Protein AF-0000000069434718 (afdb_homodimer)

Nearest PDB structures (foldseek):
  1y9w-assembly1_B  TM=8.719E-01  e=9.639E-15  Bacillus cereus ATCC 14579
  2g3a-assembly1_A-2  TM=9.300E-01  e=7.795E-13  Agrobacterium fabrum str. C58
  2cnt-assembly4_D  TM=7.921E-01  e=9.800E-07  Salmonella enterica subsp. enterica serovar Typhimurium str. LT2
  5isv-assembly2_B  TM=7.848E-01  e=3.175E-06  Escherichia coli O157:H7
  1q2y-assembly1_A  TM=6.148E-01  e=1.335E-06  Bacillus subtilis

Foldseek 3Di:
DDDDDDPDDDPVNVCVVVVVVCVVCVVPDDCPLKDKDKDFDADPVGHTQWMWIWIDDAQETETDDTDGHPVCPPVCVRVVRVVVSVVVSVVSRHFKYKYKDKPVDDPVVVVVSQWDWDDKDAQPPHHPMIITITMHRGD/DDDDDDPDDDPVNVCVVVVVVCVVCVVPDDCVLKDKDKDFDADPVRHTQWMWIWIDDAQETETDDTDGHPVCPPVCVRVVRVVVSVVVSVVSRHFKYKYKDKPVDQPVVVVVSQWDWDDKDAQPPHHPMIITITMRRGD

pLDDT: mean 96.83, std 3.29, range [71.88, 98.94]

Radius of gyration: 19.44 Å; Cα contacts (8 Å, |Δi|>4): 587; chains: 2; bounding box: 41×60×45 Å

Structure (mmCIF, N/CA/C/O backbone):
data_AF-0000000069434718-model_v1
#
loop_
_entity.id
_entity.type
_entity.pdbx_description
1 polymer 'GNAT family N-acetyltransferase'
#
loop_
_atom_site.group_PDB
_atom_site.id
_atom_site.type_symbol
_atom_site.label_atom_id
_atom_site.label_alt_id
_atom_site.label_comp_id
_atom_site.label_asym_id
_atom_site.label_entity_id
_atom_site.label_seq_id
_atom_site.pdbx_PDB_ins_code
_atom_site.Cartn_x
_atom_site.Cartn_y
_atom_site.Cartn_z
_atom_site.occupancy
_atom_site.B_iso_or_equiv
_atom_site.auth_seq_id
_atom_site.auth_comp_id
_atom_site.auth_asym_id
_atom_site.auth_atom_id
_atom_site.pdbx_PDB_model_num
ATOM 1 N N . MET A 1 1 ? 10 23.438 18.75 1 72 1 MET A N 1
ATOM 2 C CA . MET A 1 1 ? 9.445 22.172 18.281 1 72 1 MET A CA 1
ATOM 3 C C . MET A 1 1 ? 10.555 21.266 17.766 1 72 1 MET A C 1
ATOM 5 O O . MET A 1 1 ? 11.422 21.688 17 1 72 1 MET A O 1
ATOM 9 N N . ASP A 1 2 ? 10.625 20.219 18.5 1 88.88 2 ASP A N 1
ATOM 10 C CA . ASP A 1 2 ? 11.703 19.266 18.25 1 88.88 2 ASP A CA 1
ATOM 11 C C . ASP A 1 2 ? 11.281 18.234 17.219 1 88.88 2 ASP A C 1
ATOM 13 O O . ASP A 1 2 ? 10.227 17.594 17.359 1 88.88 2 ASP A O 1
ATOM 17 N N . ILE A 1 3 ? 11.93 18.25 16.109 1 95.81 3 ILE A N 1
ATOM 18 C CA . ILE A 1 3 ? 11.648 17.25 15.086 1 95.81 3 ILE A CA 1
ATOM 19 C C . ILE A 1 3 ? 12.766 16.203 15.062 1 95.81 3 ILE A C 1
ATOM 21 O O . ILE A 1 3 ? 13.953 16.547 15.047 1 95.81 3 ILE A O 1
ATOM 25 N N . GLN A 1 4 ? 12.344 15.016 15.148 1 96.69 4 GLN A N 1
ATOM 26 C CA . GLN A 1 4 ? 13.305 13.922 15.211 1 96.69 4 GLN A CA 1
ATOM 27 C C . GLN A 1 4 ? 13.117 12.953 14.047 1 96.69 4 GLN A C 1
ATOM 29 O O . GLN A 1 4 ? 11.992 12.664 13.648 1 96.69 4 GLN A O 1
ATOM 34 N N . ILE A 1 5 ? 14.273 12.461 13.539 1 98.06 5 ILE A N 1
ATOM 35 C CA . ILE A 1 5 ? 14.289 11.414 12.516 1 98.06 5 ILE A CA 1
ATOM 36 C C . ILE A 1 5 ? 14.648 10.078 13.156 1 98.06 5 ILE A C 1
ATOM 38 O O . ILE A 1 5 ? 15.523 10.008 14.023 1 98.06 5 ILE A O 1
ATOM 42 N N . THR A 1 6 ? 13.953 9.078 12.766 1 98.19 6 THR A N 1
ATOM 43 C CA . THR A 1 6 ? 14.281 7.75 13.266 1 98.19 6 THR A CA 1
ATOM 44 C C . THR A 1 6 ? 14.188 6.711 12.148 1 98.19 6 THR A C 1
ATOM 46 O O . THR A 1 6 ? 13.375 6.844 11.234 1 98.19 6 THR A O 1
ATOM 49 N N . HIS A 1 7 ? 15 5.621 12.234 1 97.69 7 HIS A N 1
ATOM 50 C CA . HIS A 1 7 ? 14.953 4.508 11.297 1 97.69 7 HIS A CA 1
ATOM 51 C C . HIS A 1 7 ? 14.367 3.26 11.945 1 97.69 7 HIS A C 1
ATOM 53 O O . HIS A 1 7 ? 14.375 2.182 11.344 1 97.69 7 HIS A O 1
ATOM 59 N N . GLN A 1 8 ? 13.906 3.521 13.133 1 96.38 8 GLN A N 1
ATOM 60 C CA . GLN A 1 8 ? 13.188 2.488 13.875 1 96.38 8 GLN A CA 1
ATOM 61 C C . GLN A 1 8 ? 11.805 2.975 14.297 1 96.38 8 GLN A C 1
ATOM 63 O O . GLN A 1 8 ? 11.648 3.566 15.367 1 96.38 8 GLN A O 1
ATOM 68 N N . VAL A 1 9 ? 10.852 2.688 13.492 1 98.12 9 VAL A N 1
ATOM 69 C CA . VAL A 1 9 ? 9.477 3.084 13.789 1 98.12 9 VAL A CA 1
ATOM 70 C C . VAL A 1 9 ? 8.859 2.096 14.773 1 98.12 9 VAL A C 1
ATOM 72 O O . VAL A 1 9 ? 8.57 0.951 14.414 1 98.12 9 VAL A O 1
ATOM 75 N N . THR A 1 10 ? 8.648 2.518 15.977 1 97.69 10 THR A N 1
ATOM 76 C CA . THR A 1 10 ? 8.07 1.641 16.984 1 97.69 10 THR A CA 1
ATOM 77 C C . THR A 1 10 ? 6.555 1.547 16.812 1 97.69 10 THR A C 1
ATOM 79 O O . THR A 1 10 ? 5.934 2.441 16.25 1 97.69 10 THR A O 1
ATOM 82 N N . GLU A 1 11 ? 5.984 0.426 17.344 1 97.38 11 GLU A N 1
ATOM 83 C CA . GLU A 1 11 ? 4.535 0.275 17.328 1 97.38 11 GLU A CA 1
ATOM 84 C C . GLU A 1 11 ? 3.852 1.407 18.094 1 97.38 11 GLU A C 1
ATOM 86 O O . GLU A 1 11 ? 2.777 1.867 17.703 1 97.38 11 GLU A O 1
ATOM 91 N N . PHE A 1 12 ? 4.48 1.848 19.125 1 97.56 12 PHE A N 1
ATOM 92 C CA . PHE A 1 12 ? 3.93 2.924 19.938 1 97.56 12 PHE A CA 1
ATOM 93 C C . PHE A 1 12 ? 3.832 4.215 19.125 1 97.56 12 PHE A C 1
ATOM 95 O O . PHE A 1 12 ? 2.777 4.852 19.094 1 97.56 12 PHE A O 1
ATOM 102 N N . ASP A 1 13 ? 4.922 4.621 18.484 1 97.56 13 ASP A N 1
ATOM 103 C CA . ASP A 1 13 ? 4.93 5.836 17.672 1 97.56 13 ASP A CA 1
ATOM 104 C C . ASP A 1 13 ? 3.941 5.734 16.516 1 97.56 13 ASP A C 1
ATOM 106 O O . ASP A 1 13 ? 3.223 6.695 16.219 1 97.56 13 ASP A O 1
ATOM 110 N N . LYS A 1 14 ? 3.98 4.598 15.914 1 98.5 14 LYS A N 1
ATOM 111 C CA . LYS A 1 14 ? 3.078 4.363 14.789 1 98.5 14 LYS A CA 1
ATOM 112 C C . LYS A 1 14 ? 1.619 4.48 15.219 1 98.5 14 LYS A C 1
ATOM 114 O O . LYS A 1 14 ? 0.822 5.152 14.562 1 98.5 14 LYS A O 1
ATOM 119 N N . GLU A 1 15 ? 1.258 3.861 16.312 1 98.44 15 GLU A N 1
ATOM 120 C CA . GLU A 1 15 ? -0.113 3.914 16.812 1 98.44 15 GLU A CA 1
ATOM 121 C C . GLU A 1 15 ? -0.502 5.336 17.203 1 98.44 15 GLU A C 1
ATOM 123 O O . GLU A 1 15 ? -1.641 5.758 16.984 1 98.44 15 GLU A O 1
ATOM 128 N N . GLU A 1 16 ? 0.412 6.047 17.844 1 98.19 16 GLU A N 1
ATOM 129 C CA . GLU A 1 16 ? 0.133 7.438 18.203 1 98.19 16 GLU A CA 1
ATOM 130 C C . GLU A 1 16 ? -0.194 8.266 16.953 1 98.19 16 GLU A C 1
ATOM 132 O O . GLU A 1 16 ? -1.166 9.023 16.953 1 98.19 16 GLU A O 1
ATOM 137 N N . LEU A 1 17 ? 0.614 8.102 15.922 1 98.62 17 LEU A N 1
ATOM 138 C CA . LEU A 1 17 ? 0.384 8.805 14.664 1 98.62 17 LEU A CA 1
ATOM 139 C C . LEU A 1 17 ? -0.94 8.383 14.039 1 98.62 17 LEU A C 1
ATOM 141 O O . LEU A 1 17 ? -1.756 9.227 13.664 1 98.62 17 LEU A O 1
ATOM 145 N N . LEU A 1 18 ? -1.141 7.074 13.992 1 98.25 18 LEU A N 1
ATOM 146 C CA . LEU A 1 18 ? -2.309 6.527 13.312 1 98.25 18 LEU A CA 1
ATOM 147 C C . LEU A 1 18 ? -3.594 6.914 14.039 1 98.25 18 LEU A C 1
ATOM 149 O O . LEU A 1 18 ? -4.633 7.117 13.406 1 98.25 18 LEU A O 1
ATOM 153 N N . THR A 1 19 ? -3.535 6.996 15.383 1 98 19 THR A N 1
ATOM 154 C CA . THR A 1 19 ? -4.695 7.426 16.156 1 98 19 THR A CA 1
ATOM 155 C C . THR A 1 19 ? -5.16 8.812 15.711 1 98 19 THR A C 1
ATOM 157 O O . THR A 1 19 ? -6.355 9.031 15.5 1 98 19 THR A O 1
ATOM 160 N N . GLY A 1 20 ? -4.246 9.719 15.555 1 97.38 20 GLY A N 1
ATOM 161 C CA . GLY A 1 20 ? -4.582 11.039 15.047 1 97.38 20 GLY A CA 1
ATOM 162 C C . GLY A 1 20 ? -5.137 11.016 13.633 1 97.38 20 GLY A C 1
ATOM 163 O O . GLY A 1 20 ? -6.148 11.664 13.352 1 97.38 20 GLY A O 1
ATOM 164 N N . LEU A 1 21 ? -4.484 10.25 12.82 1 97.25 21 LEU A N 1
ATOM 165 C CA . LEU A 1 21 ? -4.887 10.164 11.414 1 97.25 21 LEU A CA 1
ATOM 166 C C . LEU A 1 21 ? -6.273 9.547 11.289 1 97.25 21 LEU A C 1
ATOM 168 O O . LEU A 1 21 ? -7.105 10.031 10.516 1 97.25 21 LEU A O 1
ATOM 172 N N . ARG A 1 22 ? -6.543 8.477 12.031 1 96.12 22 ARG A N 1
ATOM 173 C CA . ARG A 1 22 ? -7.832 7.801 12.008 1 96.12 22 ARG A CA 1
ATOM 174 C C . ARG A 1 22 ? -8.945 8.719 12.516 1 96.12 22 ARG A C 1
ATOM 176 O O . ARG A 1 22 ? -10.055 8.703 11.992 1 96.12 22 ARG A O 1
ATOM 183 N N . SER A 1 23 ? -8.68 9.523 13.57 1 96.06 23 SER A N 1
ATOM 184 C CA . SER A 1 23 ? -9.648 10.484 14.086 1 96.06 23 SER A CA 1
ATOM 185 C C . SER A 1 23 ? -10.039 11.5 13.023 1 96.06 23 SER A C 1
ATOM 187 O O . SER A 1 23 ? -11.227 11.812 12.867 1 96.06 23 SER A O 1
ATOM 189 N N . TYR A 1 24 ? -9.125 11.945 12.344 1 95.62 24 TYR A N 1
ATOM 190 C CA . TYR A 1 24 ? -9.398 12.883 11.258 1 95.62 24 TYR A CA 1
ATOM 191 C C . TYR A 1 24 ? -10.234 12.227 10.172 1 95.62 24 TYR A C 1
ATOM 193 O O . TYR A 1 24 ? -11.234 12.789 9.711 1 95.62 24 TYR A O 1
ATOM 201 N N . ASN A 1 25 ? -9.82 11.008 9.695 1 96.38 25 ASN A N 1
ATOM 202 C CA . ASN A 1 25 ? -10.461 10.312 8.594 1 96.38 25 ASN A CA 1
ATOM 203 C C . ASN A 1 25 ? -11.891 9.906 8.938 1 96.38 25 ASN A C 1
ATOM 205 O O . ASN A 1 25 ? -12.75 9.82 8.055 1 96.38 25 ASN A O 1
ATOM 209 N N . ALA A 1 26 ? -12.18 9.719 10.195 1 94.81 26 ALA A N 1
ATOM 210 C CA . ALA A 1 26 ? -13.453 9.195 10.664 1 94.81 26 ALA A CA 1
ATOM 211 C C . ALA A 1 26 ? -14.594 10.148 10.328 1 94.81 26 ALA A C 1
ATOM 213 O O . ALA A 1 26 ? -15.758 9.742 10.266 1 94.81 26 ALA A O 1
ATOM 214 N N . GLN A 1 27 ? -14.281 11.352 10.094 1 94.62 27 GLN A N 1
ATOM 215 C CA . GLN A 1 27 ? -15.32 12.328 9.758 1 94.62 27 GLN A CA 1
ATOM 216 C C . GLN A 1 27 ? -15.766 12.188 8.312 1 94.62 27 GLN A C 1
ATOM 218 O O . GLN A 1 27 ? -16.812 12.711 7.922 1 94.62 27 GLN A O 1
ATOM 223 N N . PHE A 1 28 ? -15.016 11.523 7.496 1 94.31 28 PHE A N 1
ATOM 224 C CA . PHE A 1 28 ? -15.289 11.461 6.066 1 94.31 28 PHE A CA 1
ATOM 225 C C . PHE A 1 28 ? -15.695 10.047 5.652 1 94.31 28 PHE A C 1
ATOM 227 O O . PHE A 1 28 ? -16.422 9.867 4.672 1 94.31 28 PHE A O 1
ATOM 234 N N . VAL A 1 29 ? -15.133 9.078 6.363 1 92.62 29 VAL A N 1
ATOM 235 C CA . VAL A 1 29 ? -15.297 7.707 5.898 1 92.62 29 VAL A CA 1
ATOM 236 C C . VAL A 1 29 ? -15.508 6.773 7.09 1 92.62 29 VAL A C 1
ATOM 238 O O . VAL A 1 29 ? -14.852 6.93 8.125 1 92.62 29 VAL A O 1
ATOM 241 N N . ASP A 1 30 ? -16.422 5.879 6.867 1 90.75 30 ASP A N 1
ATOM 242 C CA . ASP A 1 30 ? -16.625 4.75 7.773 1 90.75 30 ASP A CA 1
ATOM 243 C C . ASP A 1 30 ? -15.852 3.52 7.297 1 90.75 30 ASP A C 1
ATOM 245 O O . ASP A 1 30 ? -16.266 2.857 6.344 1 90.75 30 ASP A O 1
ATOM 249 N N . PHE A 1 31 ? -14.789 3.178 8.047 1 88.69 31 PHE A N 1
ATOM 250 C CA . PHE A 1 31 ? -13.914 2.094 7.617 1 88.69 31 PHE A CA 1
ATOM 251 C C . PHE A 1 31 ? -14.383 0.761 8.188 1 88.69 31 PHE A C 1
ATOM 253 O O . PHE A 1 31 ? -13.672 -0.245 8.086 1 88.69 31 PHE A O 1
ATOM 260 N N . SER A 1 32 ? -15.523 0.808 8.773 1 86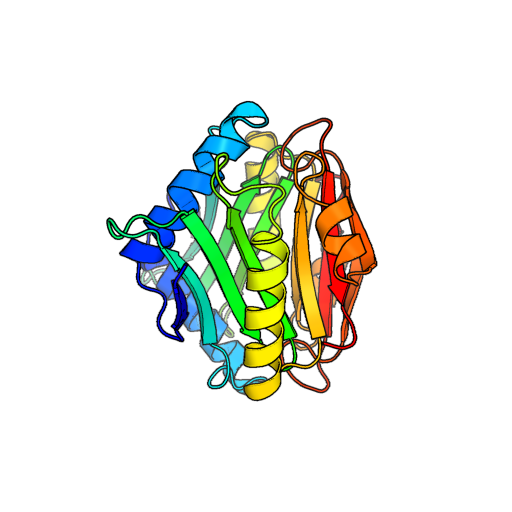 32 SER A N 1
ATOM 261 C CA . SER A 1 32 ? -16.016 -0.366 9.492 1 86 32 SER A CA 1
ATOM 262 C C . SER A 1 32 ? -16.297 -1.515 8.531 1 86 32 SER A C 1
ATOM 264 O O . SER A 1 32 ? -16.312 -2.68 8.938 1 86 32 SER A O 1
ATOM 266 N N . LYS A 1 33 ? -16.562 -1.281 7.301 1 86.38 33 LYS A N 1
ATOM 267 C CA . LYS A 1 33 ? -16.891 -2.336 6.34 1 86.38 33 LYS A CA 1
ATOM 268 C C . LYS A 1 33 ? -15.617 -2.867 5.672 1 86.38 33 LYS A C 1
ATOM 270 O O . LYS A 1 33 ? -15.672 -3.854 4.934 1 86.38 33 LYS A O 1
ATOM 275 N N . ASN A 1 34 ? -14.508 -2.1 5.945 1 93.62 34 ASN A N 1
ATOM 276 C CA . ASN A 1 34 ? -13.227 -2.619 5.465 1 93.62 34 ASN A CA 1
ATOM 277 C C . ASN A 1 34 ? -12.859 -3.924 6.168 1 93.62 34 ASN A C 1
ATOM 279 O O . ASN A 1 34 ? -13.383 -4.23 7.238 1 93.62 34 ASN A O 1
ATOM 283 N N . GLY A 1 35 ? -12.133 -4.746 5.461 1 96 35 GLY A N 1
ATOM 284 C CA . GLY A 1 35 ? -11.688 -5.98 6.09 1 96 35 GLY A CA 1
ATOM 285 C C . GLY A 1 35 ? -10.773 -6.805 5.207 1 96 35 GLY A C 1
ATOM 286 O O . GLY A 1 35 ? -10.656 -6.547 4.008 1 96 35 GLY A O 1
ATOM 287 N N . GLN A 1 36 ? -10.203 -7.777 5.875 1 97.94 36 GLN A N 1
ATOM 288 C CA . GLN A 1 36 ? -9.289 -8.672 5.176 1 97.94 36 GLN A CA 1
ATOM 289 C C . GLN A 1 36 ? -10.031 -9.867 4.59 1 97.94 36 GLN A C 1
ATOM 291 O O . GLN A 1 36 ? -11.141 -10.188 5.016 1 97.94 36 GLN A O 1
ATOM 296 N N . LEU A 1 37 ? -9.461 -10.414 3.58 1 98.5 37 LEU A N 1
ATOM 297 C CA . LEU A 1 37 ? -9.906 -11.641 2.924 1 98.5 37 LEU A CA 1
ATOM 298 C C . LEU A 1 37 ? -8.719 -12.547 2.604 1 98.5 37 LEU A C 1
ATOM 300 O O . LEU A 1 37 ? -7.734 -12.102 2.018 1 98.5 37 LEU A O 1
ATOM 304 N N . GLY A 1 38 ? -8.797 -13.734 3.133 1 98.81 38 GLY A N 1
ATOM 305 C CA . GLY A 1 38 ? -7.805 -14.75 2.805 1 98.81 38 GLY A CA 1
ATOM 306 C C . GLY A 1 38 ? -8.391 -15.93 2.039 1 98.81 38 GLY A C 1
ATOM 307 O O . GLY A 1 38 ? -9.516 -16.344 2.305 1 98.81 38 GLY A O 1
ATOM 308 N N . VAL A 1 39 ? -7.68 -16.438 1.064 1 98.88 39 VAL A N 1
ATOM 309 C CA . VAL A 1 39 ? -7.969 -17.672 0.345 1 98.88 39 VAL A CA 1
ATOM 310 C C . VAL A 1 39 ? -6.73 -18.562 0.338 1 98.88 39 VAL A C 1
ATOM 312 O O . VAL A 1 39 ? -5.691 -18.188 -0.206 1 98.88 39 VAL A O 1
ATOM 315 N N . TYR A 1 40 ? -6.898 -19.766 0.942 1 98.69 40 TYR A N 1
ATOM 316 C CA . TYR A 1 40 ? -5.73 -20.625 1.117 1 98.69 40 TYR A CA 1
ATOM 317 C C . TYR A 1 40 ? -5.984 -22.016 0.547 1 98.69 40 TYR A C 1
ATOM 319 O O . TYR A 1 40 ? -7.082 -22.562 0.689 1 98.69 40 TYR A O 1
ATOM 327 N N . CYS A 1 41 ? -5.027 -22.531 -0.103 1 98.44 41 CYS A N 1
ATOM 328 C CA . CYS A 1 41 ? -5.004 -23.922 -0.531 1 98.44 41 CYS A CA 1
ATOM 329 C C . CYS A 1 41 ? -3.938 -24.703 0.223 1 98.44 41 CYS A C 1
ATOM 331 O O . CYS A 1 41 ? -2.762 -24.344 0.204 1 98.44 41 CYS A O 1
ATOM 333 N N . ARG A 1 42 ? -4.355 -25.766 0.826 1 97.06 42 ARG A N 1
ATOM 334 C CA . ARG A 1 42 ? -3.432 -26.594 1.595 1 97.06 42 ARG A CA 1
ATOM 335 C C . ARG A 1 42 ? -3.455 -28.047 1.107 1 97.06 42 ARG A C 1
ATOM 337 O O . ARG A 1 42 ? -4.492 -28.531 0.649 1 97.06 42 ARG A O 1
ATOM 344 N N . ASN A 1 43 ? -2.236 -28.625 1.205 1 95.44 43 ASN A N 1
ATOM 345 C CA . ASN A 1 43 ? -2.162 -30.031 0.826 1 95.44 43 ASN A CA 1
ATOM 346 C C . ASN A 1 43 ? -2.623 -30.938 1.959 1 95.44 43 ASN A C 1
ATOM 348 O O . ASN A 1 43 ? -3.111 -30.469 2.986 1 95.44 43 ASN A O 1
ATOM 352 N N . GLU A 1 44 ? -2.473 -32.188 1.744 1 94.06 44 GLU A N 1
ATOM 353 C CA . GLU A 1 44 ? -2.998 -33.188 2.684 1 94.06 44 GLU A CA 1
ATOM 354 C C . GLU A 1 44 ? -2.285 -33.094 4.031 1 94.06 44 GLU A C 1
ATOM 356 O O . GLU A 1 44 ? -2.865 -33.438 5.07 1 94.06 44 GLU A O 1
ATOM 361 N N . SER A 1 45 ? -1.068 -32.656 4.062 1 94.44 45 SER A N 1
ATOM 362 C CA . SER A 1 45 ? -0.285 -32.531 5.285 1 94.44 45 SER A CA 1
ATOM 363 C C . SER A 1 45 ? -0.558 -31.219 5.996 1 94.44 45 SER A C 1
ATOM 365 O O . SER A 1 45 ? 0.009 -30.953 7.055 1 94.44 45 SER A O 1
ATOM 367 N N . GLY A 1 46 ? -1.324 -30.359 5.387 1 94.5 46 GLY A N 1
ATOM 368 C CA . GLY A 1 46 ? -1.679 -29.094 6.004 1 94.5 46 GLY A CA 1
ATOM 369 C C . GLY A 1 46 ? -0.773 -27.938 5.582 1 94.5 46 GLY A C 1
ATOM 370 O O . GLY A 1 46 ? -0.927 -26.812 6.059 1 94.5 46 GLY A O 1
ATOM 371 N N . GLU A 1 47 ? 0.127 -28.219 4.703 1 95.5 47 GLU A N 1
ATOM 372 C CA . GLU A 1 47 ? 1.04 -27.188 4.219 1 95.5 47 GLU A CA 1
ATOM 373 C C . GLU A 1 47 ? 0.378 -26.328 3.15 1 95.5 47 GLU A C 1
ATOM 375 O O . GLU A 1 47 ? -0.312 -26.844 2.268 1 95.5 47 GLU A O 1
ATOM 380 N N . MET A 1 48 ? 0.557 -25.062 3.305 1 97.5 48 MET A N 1
ATOM 381 C CA . MET A 1 48 ? 0.005 -24.172 2.287 1 97.5 48 MET A CA 1
ATOM 382 C C . MET A 1 48 ? 0.751 -24.328 0.966 1 97.5 48 MET A C 1
ATOM 384 O O . MET A 1 48 ? 1.98 -24.25 0.93 1 97.5 48 MET A O 1
ATOM 388 N N . VAL A 1 49 ? 0.002 -24.531 -0.085 1 97.81 49 VAL A N 1
ATOM 389 C CA . VAL A 1 49 ? 0.619 -24.656 -1.401 1 97.81 49 VAL A CA 1
ATOM 390 C C . VAL A 1 49 ? 0.242 -23.469 -2.268 1 97.81 49 VAL A C 1
ATOM 392 O O . VAL A 1 49 ? 0.827 -23.25 -3.332 1 97.81 49 VAL A O 1
ATOM 395 N N . GLY A 1 50 ? -0.726 -22.688 -1.86 1 98.5 50 GLY A N 1
ATOM 396 C CA . GLY A 1 50 ? -1.147 -21.438 -2.467 1 98.5 50 GLY A CA 1
ATOM 397 C C . GLY A 1 50 ? -1.985 -20.578 -1.539 1 98.5 50 GLY A C 1
ATOM 398 O O . GLY A 1 50 ? -2.719 -21.094 -0.694 1 98.5 50 GLY A O 1
ATOM 399 N N . GLY A 1 51 ? -1.825 -19.297 -1.735 1 98.75 51 GLY A N 1
ATOM 400 C CA . GLY A 1 51 ? -2.604 -18.391 -0.902 1 98.75 51 GLY A CA 1
ATOM 401 C C . GLY A 1 51 ? -2.721 -17 -1.481 1 98.75 51 GLY A C 1
ATOM 402 O O . GLY A 1 51 ? -1.877 -16.578 -2.277 1 98.75 51 GLY A O 1
ATOM 403 N N . LEU A 1 52 ? -3.781 -16.359 -1.096 1 98.88 5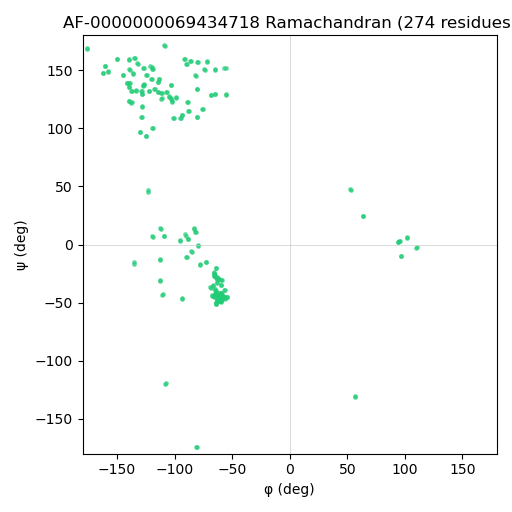2 LEU A N 1
ATOM 404 C CA . LEU A 1 52 ? -4.082 -14.977 -1.459 1 98.88 52 LEU A CA 1
ATOM 405 C C . LEU A 1 52 ? -4.621 -14.203 -0.26 1 98.88 52 LEU A C 1
ATOM 407 O O . LEU A 1 52 ? -5.445 -14.719 0.499 1 98.88 52 LEU A O 1
ATOM 411 N N . ILE A 1 53 ? -4.074 -13.023 -0.041 1 98.94 53 ILE A N 1
ATOM 412 C CA . ILE A 1 53 ? -4.594 -12.102 0.966 1 98.94 53 ILE A CA 1
ATOM 413 C C . ILE A 1 53 ? -4.965 -10.773 0.31 1 98.94 53 ILE A C 1
ATOM 415 O O . ILE A 1 53 ? -4.188 -10.227 -0.476 1 98.94 53 ILE A O 1
ATOM 419 N N . ALA A 1 54 ? -6.117 -10.312 0.613 1 98.88 54 ALA A N 1
ATOM 420 C CA . ALA A 1 54 ? -6.637 -9.062 0.072 1 98.88 54 ALA A CA 1
ATOM 421 C C . ALA A 1 54 ? -7.273 -8.211 1.169 1 98.88 54 ALA A C 1
ATOM 423 O O . ALA A 1 54 ? -7.543 -8.703 2.268 1 98.88 54 ALA A O 1
ATOM 424 N N . ASP A 1 55 ? -7.391 -6.965 0.844 1 98.56 55 ASP A N 1
ATOM 425 C CA . ASP A 1 55 ? -8.125 -6.027 1.691 1 98.56 55 ASP A CA 1
ATOM 426 C C . ASP A 1 55 ? -9.336 -5.453 0.959 1 98.56 55 ASP A C 1
ATOM 428 O O . ASP A 1 55 ? -9.242 -5.109 -0.222 1 98.56 55 ASP A O 1
ATOM 432 N N . ARG A 1 56 ? -10.445 -5.441 1.672 1 98.12 56 ARG A N 1
ATOM 433 C CA . ARG A 1 56 ? -11.617 -4.727 1.179 1 98.12 56 ARG A CA 1
ATOM 434 C C . ARG A 1 56 ? -11.609 -3.273 1.639 1 98.12 56 ARG A C 1
ATOM 436 O O . ARG A 1 56 ? -11.492 -2.996 2.834 1 98.12 56 ARG A O 1
ATOM 443 N N . LYS A 1 57 ? -11.648 -2.354 0.687 1 97.69 57 LYS A N 1
ATOM 444 C CA . LYS A 1 57 ? -11.688 -0.914 0.927 1 97.69 57 LYS A CA 1
ATOM 445 C C . LYS A 1 57 ? -12.812 -0.258 0.129 1 97.69 57 LYS A C 1
ATOM 447 O O . LYS A 1 57 ? -12.617 0.135 -1.022 1 97.69 57 LYS A O 1
ATOM 452 N N . GLY A 1 58 ? -13.961 -0.057 0.787 1 96.31 58 GLY A N 1
ATOM 453 C CA . GLY A 1 58 ? -15.141 0.331 0.034 1 96.31 58 GLY A CA 1
ATOM 454 C C . GLY A 1 58 ? -15.5 -0.651 -1.066 1 96.31 58 GLY A C 1
ATOM 455 O O . GLY A 1 58 ? -15.602 -1.855 -0.822 1 96.31 58 GLY A O 1
ATOM 456 N N . PRO A 1 59 ? -15.727 -0.134 -2.268 1 97.5 59 PRO A N 1
ATOM 457 C CA . PRO A 1 59 ? -16.109 -1.056 -3.34 1 97.5 59 PRO A CA 1
ATOM 458 C C . PRO A 1 59 ? -14.906 -1.728 -3.996 1 97.5 59 PRO A C 1
ATOM 460 O O . PRO A 1 59 ? -15.031 -2.322 -5.066 1 97.5 59 PRO A O 1
ATOM 463 N N . TRP A 1 60 ? -13.742 -1.647 -3.395 1 98.62 60 TRP A N 1
ATOM 464 C CA . TRP A 1 60 ? -12.531 -2.158 -4.02 1 98.62 60 TRP A CA 1
ATOM 465 C C . TRP A 1 60 ? -12.008 -3.387 -3.281 1 98.62 60 TRP A C 1
ATOM 467 O O . TRP A 1 60 ? -11.945 -3.396 -2.051 1 98.62 60 TRP A O 1
ATOM 477 N N . LEU A 1 61 ? -11.727 -4.41 -4.008 1 98.81 61 LEU A N 1
ATOM 478 C CA . LEU A 1 61 ? -10.922 -5.535 -3.543 1 98.81 61 LEU A CA 1
ATOM 479 C C . LEU A 1 61 ? -9.453 -5.336 -3.91 1 98.81 61 LEU A C 1
ATOM 481 O O . LEU A 1 61 ? -9.094 -5.363 -5.09 1 98.81 61 LEU A O 1
ATOM 485 N N . CYS A 1 62 ? -8.594 -5.121 -2.938 1 98.88 62 CYS A N 1
ATOM 486 C CA . CYS A 1 62 ? -7.172 -4.875 -3.148 1 98.88 62 CYS A CA 1
ATOM 487 C C . CYS A 1 62 ? -6.355 -6.133 -2.867 1 98.88 62 CYS A C 1
ATOM 489 O O . CYS A 1 62 ? -6.207 -6.535 -1.712 1 98.88 62 CYS A O 1
ATOM 491 N N . ILE A 1 63 ? -5.828 -6.723 -3.914 1 98.94 63 ILE A N 1
ATOM 492 C CA . ILE A 1 63 ? -5 -7.914 -3.764 1 98.94 63 ILE A CA 1
ATOM 493 C C . ILE A 1 63 ? -3.623 -7.523 -3.236 1 98.94 63 ILE A C 1
ATOM 495 O O . ILE A 1 63 ? -2.859 -6.84 -3.922 1 98.94 63 ILE A O 1
ATOM 499 N N . ASP A 1 64 ? -3.303 -7.988 -2.08 1 98.56 64 ASP A N 1
ATOM 500 C CA . ASP A 1 64 ? -2.047 -7.617 -1.438 1 98.56 64 ASP A CA 1
ATOM 501 C C . ASP A 1 64 ? -0.949 -8.633 -1.747 1 98.56 64 ASP A C 1
ATOM 503 O O . ASP A 1 64 ? 0.196 -8.258 -2.006 1 98.56 64 ASP A O 1
ATOM 507 N N . TYR A 1 65 ? -1.372 -9.867 -1.583 1 98.69 65 TYR A N 1
ATOM 508 C CA . TYR A 1 65 ? -0.422 -10.961 -1.769 1 98.69 65 TYR A CA 1
ATOM 509 C C . TYR A 1 65 ? -1.066 -12.125 -2.516 1 98.69 65 TYR A C 1
ATOM 511 O O . TYR A 1 65 ? -2.229 -12.461 -2.273 1 98.69 65 TYR A O 1
ATOM 519 N N . LEU A 1 66 ? -0.348 -12.719 -3.422 1 98.75 66 LEU A N 1
ATOM 520 C CA . LEU A 1 66 ? -0.652 -13.984 -4.078 1 98.75 66 LEU A CA 1
ATOM 521 C C . LEU A 1 66 ? 0.608 -14.828 -4.242 1 98.75 66 LEU A C 1
ATOM 523 O O . LEU A 1 66 ? 1.619 -14.344 -4.758 1 98.75 66 LEU A O 1
ATOM 527 N N . TRP A 1 67 ? 0.515 -15.992 -3.715 1 98.62 67 TRP A N 1
ATOM 528 C CA . TRP A 1 67 ? 1.652 -16.906 -3.809 1 98.62 67 TRP A CA 1
ATOM 529 C C . TRP A 1 67 ? 1.188 -18.328 -4.082 1 98.62 67 TRP A C 1
ATOM 531 O O . TRP A 1 67 ? 0.208 -18.797 -3.498 1 98.62 67 TRP A O 1
ATOM 541 N N . VAL A 1 68 ? 1.854 -18.969 -4.98 1 98.25 68 VAL A N 1
ATOM 542 C CA . VAL A 1 68 ? 1.671 -20.391 -5.281 1 98.25 68 VAL A CA 1
ATOM 543 C C . VAL A 1 68 ? 3.018 -21.109 -5.238 1 98.25 68 VAL A C 1
ATOM 545 O O . VAL A 1 68 ? 3.996 -20.641 -5.828 1 98.25 68 VAL A O 1
ATOM 548 N N . SER A 1 69 ? 3.057 -22.172 -4.52 1 97.31 69 SER A N 1
ATOM 549 C CA . SER A 1 69 ? 4.289 -22.953 -4.445 1 97.31 69 SER A CA 1
ATOM 550 C C . SER A 1 69 ? 4.762 -23.359 -5.836 1 97.31 69 SER A C 1
ATOM 552 O O . SER A 1 69 ? 3.947 -23.547 -6.746 1 97.31 69 SER A O 1
ATOM 554 N N . GLU A 1 70 ? 6.055 -23.531 -5.973 1 94.56 70 GLU A N 1
ATOM 555 C CA . GLU A 1 70 ? 6.641 -23.891 -7.258 1 94.56 70 GLU A CA 1
ATOM 556 C C . GLU A 1 70 ? 6.031 -25.188 -7.801 1 94.56 70 GLU A C 1
ATOM 558 O O . GLU A 1 70 ? 5.738 -25.297 -8.992 1 94.56 70 GLU A O 1
ATOM 563 N N . SER A 1 71 ? 5.785 -26.109 -6.973 1 92.19 71 SER A N 1
ATOM 564 C CA . SER A 1 71 ? 5.297 -27.422 -7.371 1 92.19 71 SER A CA 1
ATOM 565 C C . SER A 1 71 ? 3.838 -27.359 -7.809 1 92.19 71 SER A C 1
ATOM 567 O O . SER A 1 71 ? 3.332 -28.297 -8.43 1 92.19 71 SER A O 1
ATOM 569 N N . ALA A 1 72 ? 3.164 -26.281 -7.484 1 93.69 72 ALA A N 1
ATOM 570 C CA . ALA A 1 72 ? 1.737 -26.172 -7.777 1 93.69 72 ALA A CA 1
ATOM 571 C C . ALA A 1 72 ? 1.475 -25.109 -8.844 1 93.69 72 ALA A C 1
ATOM 573 O O . ALA A 1 72 ? 0.328 -24.719 -9.062 1 93.69 72 ALA A O 1
ATOM 574 N N . ARG A 1 73 ? 2.467 -24.672 -9.5 1 91 73 ARG A N 1
ATOM 575 C CA . ARG A 1 73 ? 2.305 -23.625 -10.508 1 91 73 ARG A CA 1
ATOM 576 C C . ARG A 1 73 ? 1.917 -24.219 -11.859 1 91 73 ARG A C 1
ATOM 578 O O . ARG A 1 73 ? 2.021 -25.422 -12.062 1 91 73 ARG A O 1
ATOM 585 N N . ASN A 1 74 ? 1.332 -23.375 -12.656 1 89.5 74 ASN A N 1
ATOM 586 C CA . ASN A 1 74 ? 0.92 -23.719 -14.016 1 89.5 74 ASN A CA 1
ATOM 587 C C . ASN A 1 74 ? -0.146 -24.797 -14.023 1 89.5 74 ASN A C 1
ATOM 589 O O . ASN A 1 74 ? -0.211 -25.609 -14.953 1 89.5 74 ASN A O 1
ATOM 593 N N . CYS A 1 75 ? -0.875 -24.891 -12.922 1 91.88 75 CYS A N 1
ATOM 594 C CA . CYS A 1 75 ? -1.977 -25.844 -12.852 1 91.88 75 CYS A CA 1
ATOM 595 C C . CYS A 1 75 ? -3.303 -25.125 -12.617 1 91.88 75 CYS A C 1
ATOM 597 O O . CYS A 1 75 ? -4.297 -25.766 -12.258 1 91.88 75 CYS A O 1
ATOM 599 N N . GLY A 1 76 ? -3.234 -23.859 -12.664 1 95.44 76 GLY A N 1
ATOM 600 C CA . GLY A 1 76 ? -4.469 -23.109 -12.586 1 95.44 76 GLY A CA 1
ATOM 601 C C . GLY A 1 76 ? -4.809 -22.672 -11.172 1 95.44 76 GLY A C 1
ATOM 602 O O . GLY A 1 76 ? -5.84 -22.031 -10.945 1 95.44 76 GLY A O 1
ATOM 603 N N . LEU A 1 77 ? -3.965 -22.969 -10.227 1 97.5 77 LEU A N 1
ATOM 604 C CA . LEU A 1 77 ? -4.262 -22.656 -8.828 1 97.5 77 LEU A CA 1
ATOM 605 C C . LEU A 1 77 ? -4.336 -21.156 -8.602 1 97.5 77 LEU A C 1
ATOM 607 O O . LEU A 1 77 ? -5.23 -20.672 -7.91 1 97.5 77 LEU A O 1
ATOM 611 N N . GLY A 1 78 ? -3.414 -20.438 -9.195 1 98 78 GLY A N 1
ATOM 612 C CA . GLY A 1 78 ? -3.457 -18.984 -9.078 1 98 78 GLY A CA 1
ATOM 613 C C . GLY A 1 78 ? -4.766 -18.391 -9.555 1 98 78 GLY A C 1
ATOM 614 O O . GLY A 1 78 ? -5.355 -17.547 -8.875 1 98 78 GLY A O 1
ATOM 615 N N . SER A 1 79 ? -5.172 -18.875 -10.648 1 98.06 79 SER A N 1
ATOM 616 C CA . SER A 1 79 ? -6.43 -18.406 -11.227 1 98.06 79 SER A CA 1
ATOM 617 C C . SER A 1 79 ? -7.613 -18.766 -10.336 1 98.06 79 SER A C 1
ATOM 619 O O . SER A 1 79 ? -8.547 -17.969 -10.188 1 98.06 79 SER A O 1
ATOM 621 N N . LYS A 1 80 ? -7.555 -19.891 -9.789 1 98.12 80 LYS A N 1
ATOM 622 C CA . LYS A 1 80 ? -8.617 -20.328 -8.898 1 98.12 80 LYS A CA 1
ATOM 623 C C . LYS A 1 80 ? -8.672 -19.469 -7.637 1 98.12 80 LYS A C 1
ATOM 625 O O . LYS A 1 80 ? -9.758 -19.094 -7.188 1 98.12 80 LYS A O 1
ATOM 630 N N . LEU A 1 81 ? -7.527 -19.203 -7.066 1 98.62 81 LEU A N 1
ATOM 631 C CA . LEU A 1 81 ? -7.4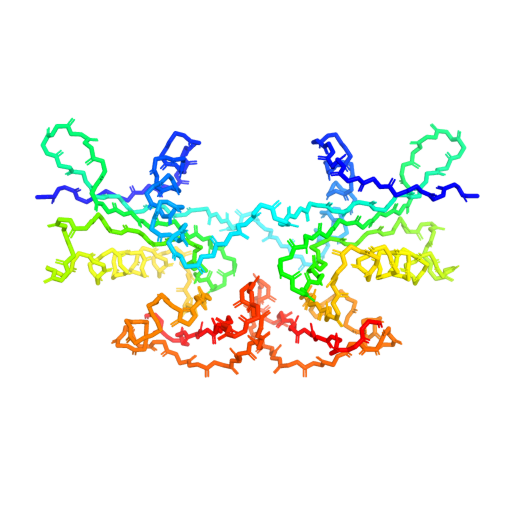57 -18.328 -5.895 1 98.62 81 LEU A CA 1
ATOM 632 C C . LEU A 1 81 ? -8.031 -16.953 -6.203 1 98.62 81 LEU A C 1
ATOM 634 O O . LEU A 1 81 ? -8.812 -16.406 -5.422 1 98.62 81 LEU A O 1
ATOM 638 N N . MET A 1 82 ? -7.66 -16.422 -7.359 1 98.69 82 MET A N 1
ATOM 639 C CA . MET A 1 82 ? -8.164 -15.125 -7.797 1 98.69 82 MET A CA 1
ATOM 640 C C . MET A 1 82 ? -9.68 -15.148 -7.938 1 98.69 82 MET A C 1
ATOM 642 O O . MET A 1 82 ? -10.375 -14.266 -7.414 1 98.69 82 MET A O 1
ATOM 646 N N . ALA A 1 83 ? -10.156 -16.141 -8.594 1 98.56 83 ALA A N 1
ATOM 647 C CA . ALA A 1 83 ? -11.594 -16.234 -8.836 1 98.56 83 ALA A CA 1
ATOM 648 C C . ALA A 1 83 ? -12.367 -16.312 -7.527 1 98.56 83 ALA A C 1
ATOM 650 O O . ALA A 1 83 ? -13.414 -15.68 -7.379 1 98.56 83 ALA A O 1
ATOM 651 N N . MET A 1 84 ? -11.883 -17.047 -6.629 1 98.69 84 MET A N 1
ATOM 652 C CA . MET A 1 84 ? -12.547 -17.219 -5.34 1 98.69 84 MET A CA 1
ATOM 653 C C . MET A 1 84 ? -12.516 -15.922 -4.539 1 98.69 84 MET A C 1
ATOM 655 O O . MET A 1 84 ? -13.508 -15.547 -3.912 1 98.69 84 MET A O 1
ATOM 659 N N . ALA A 1 85 ? -11.383 -15.273 -4.523 1 98.81 85 ALA A N 1
ATOM 660 C CA . ALA A 1 85 ? -11.273 -13.984 -3.84 1 98.81 85 ALA A CA 1
ATOM 661 C C . ALA A 1 85 ? -12.242 -12.969 -4.438 1 98.81 85 ALA A C 1
ATOM 663 O O . ALA A 1 85 ? -12.922 -12.242 -3.703 1 98.81 85 ALA A O 1
ATOM 664 N N . GLU A 1 86 ? -12.281 -12.906 -5.754 1 98.88 86 GLU A N 1
ATOM 665 C CA . GLU A 1 86 ? -13.141 -11.953 -6.438 1 98.88 86 GLU A CA 1
ATOM 666 C C . GLU A 1 86 ? -14.617 -12.234 -6.16 1 98.88 86 GLU A C 1
ATOM 668 O O . GLU A 1 86 ? -15.398 -11.32 -5.902 1 98.88 86 GLU A O 1
ATOM 673 N N . LYS A 1 87 ? -14.969 -13.461 -6.234 1 98.69 87 LYS A N 1
ATOM 674 C CA . LYS A 1 87 ? -16.344 -13.852 -5.945 1 98.69 87 LYS A CA 1
ATOM 675 C C . LYS A 1 87 ? -16.734 -13.469 -4.523 1 98.69 87 LYS A C 1
ATOM 677 O O . LYS A 1 87 ? -17.828 -12.922 -4.301 1 98.69 87 LYS A O 1
ATOM 682 N N . GLU A 1 88 ? -15.898 -13.797 -3.586 1 98.62 88 GLU A N 1
ATOM 683 C CA . GLU A 1 88 ? -16.172 -13.445 -2.195 1 98.62 88 GLU A CA 1
ATOM 684 C C . GLU A 1 88 ? -16.188 -11.938 -1.997 1 98.62 88 GLU A C 1
ATOM 686 O O . GLU A 1 88 ? -17.031 -11.406 -1.258 1 98.62 88 GLU A O 1
ATOM 691 N N . GLY A 1 89 ? -15.211 -11.242 -2.633 1 98.44 89 GLY A N 1
ATOM 692 C CA . GLY A 1 89 ? -15.234 -9.789 -2.605 1 98.44 89 GLY A CA 1
ATOM 693 C C . GLY A 1 89 ? -16.547 -9.203 -3.1 1 98.44 89 GLY A C 1
ATOM 694 O O . GLY A 1 89 ? -17.109 -8.305 -2.465 1 98.44 89 GLY A O 1
ATOM 695 N N . LEU A 1 90 ? -17 -9.727 -4.164 1 98.5 90 LEU A N 1
ATOM 696 C CA . LEU A 1 90 ? -18.281 -9.289 -4.723 1 98.5 90 LEU A CA 1
ATOM 697 C C . LEU A 1 90 ? -19.406 -9.508 -3.725 1 98.5 90 LEU A C 1
ATOM 699 O O . LEU A 1 90 ? -20.25 -8.617 -3.525 1 98.5 90 LEU A O 1
ATOM 703 N N . ARG A 1 91 ? -19.406 -10.625 -3.123 1 97.94 91 ARG A N 1
ATOM 704 C CA . ARG A 1 91 ? -20.422 -10.953 -2.125 1 97.94 91 ARG A CA 1
ATOM 705 C C . ARG A 1 91 ? -20.406 -9.953 -0.971 1 97.94 91 ARG A C 1
ATOM 707 O O . ARG A 1 91 ? -21.438 -9.648 -0.382 1 97.94 91 ARG A O 1
ATOM 714 N N . LYS A 1 92 ? -19.25 -9.438 -0.712 1 97.25 92 LYS A N 1
ATOM 715 C CA . LYS A 1 92 ? -19.078 -8.531 0.416 1 97.25 92 LYS A CA 1
ATOM 716 C C . LYS A 1 92 ? -19.188 -7.074 -0.028 1 97.25 92 LYS A C 1
ATOM 718 O O . LYS A 1 92 ? -18.906 -6.156 0.744 1 97.25 92 LYS A O 1
ATOM 723 N N . GLY A 1 93 ? -19.5 -6.855 -1.321 1 96.5 93 GLY A N 1
ATOM 724 C CA . GLY A 1 93 ? -19.859 -5.512 -1.749 1 96.5 93 GLY A CA 1
ATOM 725 C C . GLY A 1 93 ? -18.797 -4.867 -2.627 1 96.5 93 GLY A C 1
ATOM 726 O O . GLY A 1 93 ? -18.969 -3.744 -3.1 1 96.5 93 GLY A O 1
ATOM 727 N N . CYS A 1 94 ? -17.703 -5.531 -2.848 1 98.12 94 CYS A N 1
ATOM 728 C CA . CYS A 1 94 ? -16.703 -5 -3.771 1 98.12 94 CYS A CA 1
ATOM 729 C C . CYS A 1 94 ? -17.172 -5.148 -5.215 1 98.12 94 CYS A C 1
ATOM 731 O O . CYS A 1 94 ? -17.844 -6.125 -5.562 1 98.12 94 CYS A O 1
ATOM 733 N N . VAL A 1 95 ? -16.672 -4.168 -6.051 1 98.25 95 VAL A N 1
ATOM 734 C CA . VAL A 1 95 ? -17.094 -4.246 -7.449 1 98.25 95 VAL A CA 1
ATOM 735 C C . VAL A 1 95 ? -15.883 -4.023 -8.359 1 98.25 95 VAL A C 1
ATOM 737 O O . VAL A 1 95 ? -15.945 -4.309 -9.555 1 98.25 95 VAL A O 1
ATOM 740 N N . HIS A 1 96 ? -14.773 -3.504 -7.832 1 98.69 96 HIS A N 1
ATOM 741 C CA . HIS A 1 96 ? -13.539 -3.283 -8.562 1 98.69 96 HIS A CA 1
ATOM 742 C C . HIS A 1 96 ? -12.375 -4.047 -7.934 1 98.69 96 HIS A C 1
ATOM 744 O O . HIS A 1 96 ? -12.43 -4.398 -6.75 1 98.69 96 HIS A O 1
ATOM 750 N N . GLY A 1 97 ? -11.422 -4.363 -8.734 1 98.88 97 GLY A N 1
ATOM 751 C CA . GLY A 1 97 ? -10.188 -4.961 -8.25 1 98.88 97 GLY A CA 1
ATOM 752 C C . GLY A 1 97 ? -8.977 -4.062 -8.438 1 98.88 97 GLY A C 1
ATOM 753 O O . GLY A 1 97 ? -8.898 -3.316 -9.414 1 98.88 97 GLY A O 1
ATOM 754 N N . LEU A 1 98 ? -8.055 -4.047 -7.508 1 98.94 98 LEU A N 1
ATOM 755 C CA . LEU A 1 98 ? -6.766 -3.363 -7.566 1 98.94 98 LEU A CA 1
ATOM 756 C C . LEU A 1 98 ? -5.629 -4.316 -7.211 1 98.94 98 LEU A C 1
ATOM 758 O O . LEU A 1 98 ? -5.738 -5.09 -6.254 1 98.94 98 LEU A O 1
ATOM 762 N N . VAL A 1 99 ? -4.594 -4.324 -8 1 98.88 99 VAL A N 1
ATOM 763 C CA . VAL A 1 99 ? -3.395 -5.082 -7.664 1 98.88 99 VAL A CA 1
ATOM 764 C C . VAL A 1 99 ? -2.156 -4.328 -8.148 1 98.88 99 VAL A C 1
ATOM 766 O O . VAL A 1 99 ? -2.223 -3.578 -9.125 1 98.88 99 VAL A O 1
ATOM 769 N N . ASP A 1 100 ? -1.103 -4.438 -7.414 1 98.69 100 ASP A N 1
ATOM 770 C CA . ASP A 1 100 ? 0.198 -4.066 -7.965 1 98.69 100 ASP A CA 1
ATOM 771 C C . ASP A 1 100 ? 1.149 -5.262 -7.98 1 98.69 100 ASP A C 1
ATOM 773 O O . ASP A 1 100 ? 0.967 -6.215 -7.223 1 98.69 100 ASP A O 1
ATOM 777 N N . THR A 1 101 ? 2.035 -5.262 -8.898 1 98.5 101 THR A N 1
ATOM 778 C CA . THR A 1 101 ? 2.982 -6.355 -9.078 1 98.5 101 THR A CA 1
ATOM 779 C C . THR A 1 101 ? 4.297 -5.844 -9.664 1 98.5 101 THR A C 1
ATOM 781 O O . THR A 1 101 ? 4.336 -4.773 -10.273 1 98.5 101 THR A O 1
ATOM 784 N N . PHE A 1 102 ? 5.312 -6.613 -9.484 1 98.12 102 PHE A N 1
ATOM 785 C CA . PHE A 1 102 ? 6.609 -6.242 -10.047 1 98.12 102 PHE A CA 1
ATOM 786 C C . PHE A 1 102 ? 6.789 -6.836 -11.438 1 98.12 102 PHE A C 1
ATOM 788 O O . PHE A 1 102 ? 6.156 -7.836 -11.781 1 98.12 102 PHE A O 1
ATOM 795 N N . SER A 1 103 ? 7.707 -6.25 -12.203 1 97.31 103 SER A N 1
ATOM 796 C CA . SER A 1 103 ? 7.953 -6.668 -13.578 1 97.31 103 SER A CA 1
ATOM 797 C C . SER A 1 103 ? 8.531 -8.078 -13.633 1 97.31 103 SER A C 1
ATOM 799 O O . SER A 1 103 ? 8.406 -8.766 -14.648 1 97.31 103 SER A O 1
ATOM 801 N N . PHE A 1 104 ? 9.195 -8.484 -12.562 1 95.19 104 PHE A N 1
ATOM 802 C CA . PHE A 1 104 ? 9.789 -9.82 -12.547 1 95.19 104 PHE A CA 1
ATOM 803 C C . PHE A 1 104 ? 8.789 -10.852 -12.023 1 95.19 104 PHE A C 1
ATOM 805 O O . PHE A 1 104 ? 9.125 -12.023 -11.867 1 95.19 104 PHE A O 1
ATOM 812 N N . GLN A 1 105 ? 7.523 -10.398 -11.758 1 95.44 105 GLN A N 1
ATOM 813 C CA . GLN A 1 105 ? 6.477 -11.266 -11.227 1 95.44 105 GLN A CA 1
ATOM 814 C C . GLN A 1 105 ? 5.426 -11.57 -12.289 1 95.44 105 GLN A C 1
ATOM 816 O O . GLN A 1 105 ? 5.738 -12.148 -13.336 1 95.44 105 GLN A O 1
ATOM 821 N N . ALA A 1 106 ? 4.246 -11.203 -12 1 91.44 106 ALA A N 1
ATOM 822 C CA . ALA A 1 106 ? 3.152 -11.875 -12.703 1 91.44 106 ALA A CA 1
ATOM 823 C C . ALA A 1 106 ? 2.275 -10.867 -13.438 1 91.44 106 ALA A C 1
ATOM 825 O O . ALA A 1 106 ? 1.048 -10.977 -13.43 1 91.44 106 ALA A O 1
ATOM 826 N N . LEU A 1 107 ? 2.879 -9.945 -14.164 1 97.44 107 LEU A N 1
ATOM 827 C CA . LEU A 1 107 ? 2.1 -8.969 -14.922 1 97.44 107 LEU A CA 1
ATOM 828 C C . LEU A 1 107 ? 1.213 -9.656 -15.953 1 97.44 107 LEU A C 1
ATOM 830 O O . LEU A 1 107 ? -0.002 -9.445 -15.977 1 97.44 107 LEU A O 1
ATOM 834 N N . PRO A 1 108 ? 1.688 -10.562 -16.734 1 97.38 108 PRO A N 1
ATOM 835 C CA . PRO A 1 108 ? 0.835 -11.227 -17.734 1 97.38 108 PRO A CA 1
ATOM 836 C C . PRO A 1 108 ? -0.298 -12.023 -17.094 1 97.38 108 PRO A C 1
ATOM 838 O O . PRO A 1 108 ? -1.38 -12.141 -17.672 1 97.38 108 PRO A O 1
ATOM 841 N N . PHE A 1 109 ? -0.015 -12.57 -15.938 1 98.25 109 PHE A N 1
ATOM 842 C CA . PHE A 1 109 ? -1.032 -13.32 -15.219 1 98.25 109 PHE A CA 1
ATOM 843 C C . PHE A 1 109 ? -2.238 -12.445 -14.906 1 98.25 109 PHE A C 1
ATOM 845 O O . PHE A 1 109 ? -3.379 -12.828 -15.18 1 98.25 109 PHE A O 1
ATOM 852 N N . TYR A 1 110 ? -1.979 -11.266 -14.359 1 98.69 110 TYR A N 1
ATOM 853 C CA . TYR A 1 110 ? -3.07 -10.391 -13.953 1 98.69 110 TYR A CA 1
ATOM 854 C C . TYR A 1 110 ? -3.809 -9.836 -15.172 1 98.69 110 TYR A C 1
ATOM 856 O O . TYR A 1 110 ? -5.023 -9.641 -15.133 1 98.69 110 TYR A O 1
ATOM 864 N N . GLU A 1 111 ? -3.066 -9.555 -16.219 1 98.62 111 GLU A N 1
ATOM 865 C CA . GLU A 1 111 ? -3.719 -9.141 -17.453 1 98.62 111 GLU A CA 1
ATOM 866 C C . GLU A 1 111 ? -4.668 -10.227 -17.969 1 98.62 111 GLU A C 1
ATOM 868 O O . GLU A 1 111 ? -5.777 -9.922 -18.406 1 98.62 111 GLU A O 1
ATOM 873 N N . LYS A 1 112 ? -4.266 -11.477 -17.906 1 97.88 112 LYS A N 1
ATOM 874 C CA . LYS A 1 112 ? -5.102 -12.602 -18.297 1 97.88 112 LYS A CA 1
ATOM 875 C C . LYS A 1 112 ? -6.336 -12.719 -17.406 1 97.88 112 LYS A C 1
ATOM 877 O O . LYS A 1 112 ? -7.387 -13.18 -17.844 1 97.88 112 LYS A O 1
ATOM 882 N N . GLN A 1 113 ? -6.176 -12.289 -16.172 1 98.06 113 GLN A N 1
ATOM 883 C CA . GLN A 1 113 ? -7.285 -12.32 -15.227 1 98.06 113 GLN A CA 1
ATOM 884 C C . GLN A 1 113 ? -8.234 -11.148 -15.445 1 98.06 113 GLN A C 1
ATOM 886 O O . GLN A 1 113 ? -9.188 -10.969 -14.68 1 98.06 113 GLN A O 1
ATOM 891 N N . GLY A 1 114 ? -7.984 -10.273 -16.375 1 98.5 114 GLY A N 1
ATOM 892 C CA . GLY A 1 114 ? -8.898 -9.195 -16.719 1 98.5 114 GLY A CA 1
ATOM 893 C C . GLY A 1 114 ? -8.477 -7.855 -16.141 1 98.5 114 GLY A C 1
ATOM 894 O O . GLY A 1 114 ? -9.211 -6.871 -16.25 1 98.5 114 GLY A O 1
ATOM 895 N N . TYR A 1 115 ? -7.328 -7.812 -15.539 1 98.88 115 TYR A N 1
ATOM 896 C CA . TYR A 1 115 ? -6.828 -6.547 -15.008 1 98.88 115 TYR A CA 1
ATOM 897 C C . TYR A 1 115 ? -6.168 -5.719 -16.109 1 98.88 115 TYR A C 1
ATOM 899 O O . TYR A 1 115 ? -5.492 -6.266 -16.984 1 98.88 115 TYR A O 1
ATOM 907 N N . ILE A 1 116 ? -6.336 -4.387 -15.969 1 98.69 116 ILE A N 1
ATOM 908 C CA . ILE A 1 116 ? -5.844 -3.445 -16.969 1 98.69 116 ILE A CA 1
ATOM 909 C C . ILE A 1 116 ? -4.742 -2.58 -16.359 1 98.69 116 ILE A C 1
ATOM 911 O O . ILE A 1 116 ? -4.922 -1.987 -15.297 1 98.69 116 ILE A O 1
ATOM 915 N N . LEU A 1 117 ? -3.648 -2.461 -17.031 1 98.62 117 LEU A N 1
ATOM 916 C CA . LEU A 1 117 ? -2.518 -1.658 -16.578 1 98.62 117 LEU A CA 1
ATOM 917 C C . LEU A 1 117 ? -2.887 -0.18 -16.516 1 98.62 117 LEU A C 1
ATOM 919 O O . LEU A 1 117 ? -3.418 0.368 -17.484 1 98.62 117 LEU A O 1
ATOM 923 N N . GLN A 1 118 ? -2.604 0.441 -15.383 1 98.38 118 GLN A N 1
ATOM 924 C CA . GLN A 1 118 ? -2.941 1.848 -15.188 1 98.38 118 GLN A CA 1
ATOM 925 C C . GLN A 1 118 ? -1.686 2.713 -15.141 1 98.38 118 GLN A C 1
ATOM 927 O O . GLN A 1 118 ? -1.683 3.838 -15.648 1 98.38 118 GLN A O 1
ATOM 932 N N . MET A 1 119 ? -0.696 2.24 -14.445 1 97.75 119 MET A N 1
ATOM 933 C CA . MET A 1 119 ? 0.536 2.998 -14.25 1 97.75 119 MET A CA 1
ATOM 934 C C . MET A 1 119 ? 1.695 2.07 -13.898 1 97.75 119 MET A C 1
ATOM 936 O O . MET A 1 119 ? 1.488 0.996 -13.336 1 97.75 119 MET A O 1
ATOM 940 N N . SER A 1 120 ? 2.84 2.486 -14.297 1 98.38 120 SER A N 1
ATOM 941 C CA . SER A 1 120 ? 4.078 1.808 -13.93 1 98.38 120 SER A CA 1
ATOM 942 C C . SER A 1 120 ? 5.086 2.779 -13.328 1 98.38 120 SER A C 1
ATOM 944 O O . SER A 1 120 ? 5.223 3.912 -13.797 1 98.38 120 SER A O 1
ATOM 946 N N . LEU A 1 121 ? 5.707 2.336 -12.297 1 98.44 121 LEU A N 1
ATOM 947 C CA . LEU A 1 121 ? 6.812 3.078 -11.703 1 98.44 121 LEU A CA 1
ATOM 948 C C . LEU A 1 121 ? 8.148 2.463 -12.102 1 98.44 121 LEU A C 1
ATOM 950 O O . LEU A 1 121 ? 8.383 1.274 -11.875 1 98.44 121 LEU A O 1
ATOM 954 N N . PRO A 1 122 ? 9.023 3.246 -12.711 1 98 122 PRO A N 1
ATOM 955 C CA . PRO A 1 122 ? 10.336 2.703 -13.055 1 98 122 PRO A CA 1
ATOM 956 C C . PRO A 1 122 ? 11.227 2.504 -11.828 1 98 122 PRO A C 1
ATOM 958 O O . PRO A 1 122 ? 11.008 3.131 -10.789 1 98 122 PRO A O 1
ATOM 961 N N . ASP A 1 123 ? 12.242 1.577 -11.984 1 97.31 123 ASP A N 1
ATOM 962 C CA . ASP A 1 123 ? 13.273 1.346 -10.977 1 97.31 123 ASP A CA 1
ATOM 963 C C . ASP A 1 123 ? 12.648 1.062 -9.609 1 97.31 123 ASP A C 1
ATOM 965 O O . ASP A 1 123 ? 13.062 1.634 -8.602 1 97.31 123 ASP A O 1
ATOM 969 N N . PHE A 1 124 ? 11.648 0.164 -9.617 1 97.81 124 PHE A N 1
ATOM 970 C CA . PHE A 1 124 ? 10.922 -0.23 -8.414 1 97.81 124 PHE A CA 1
ATOM 971 C C . PHE A 1 124 ? 10.781 -1.745 -8.344 1 97.81 124 PHE A C 1
ATOM 973 O O . PHE A 1 124 ? 10.297 -2.375 -9.289 1 97.81 124 PHE A O 1
ATOM 980 N N . PRO A 1 125 ? 11.078 -2.381 -7.211 1 96.06 125 PRO A N 1
ATOM 981 C CA . PRO A 1 125 ? 11.727 -1.788 -6.039 1 96.06 125 PRO A CA 1
ATOM 982 C C . PRO A 1 125 ? 13.242 -1.726 -6.168 1 96.06 125 PRO A C 1
ATOM 984 O O . PRO A 1 125 ? 13.945 -1.569 -5.164 1 96.06 125 PRO A O 1
ATOM 987 N N . LYS A 1 126 ? 13.773 -1.993 -7.375 1 95.81 126 LYS A N 1
ATOM 988 C CA . LYS A 1 126 ? 15.195 -1.901 -7.691 1 95.81 126 LYS A CA 1
ATOM 989 C C . LYS A 1 126 ? 15.414 -1.301 -9.078 1 95.81 126 LYS A C 1
ATOM 991 O O . LYS A 1 126 ? 14.516 -1.323 -9.914 1 95.81 126 LYS A O 1
ATOM 996 N N . VAL A 1 127 ? 16.641 -0.779 -9.273 1 95.44 127 VAL A N 1
ATOM 997 C CA . VAL A 1 127 ? 17 -0.25 -10.586 1 95.44 127 VAL A CA 1
ATOM 998 C C . VAL A 1 127 ? 16.797 -1.327 -11.648 1 95.44 127 VAL A C 1
ATOM 1000 O O . VAL A 1 127 ? 17.203 -2.477 -11.461 1 95.44 127 VAL A O 1
ATOM 1003 N N . GLY A 1 128 ? 16.078 -1.007 -12.727 1 96.75 128 GLY A N 1
ATOM 1004 C CA . GLY A 1 128 ? 15.883 -1.932 -13.828 1 96.75 128 GLY A CA 1
ATOM 1005 C C . GLY A 1 128 ? 14.57 -2.688 -13.75 1 96.75 128 GLY A C 1
ATOM 1006 O O . GLY A 1 128 ? 14.195 -3.385 -14.695 1 96.75 128 GLY A O 1
ATOM 1007 N N . SER A 1 129 ? 13.906 -2.604 -12.703 1 97.75 129 SER A N 1
ATOM 1008 C CA . SER A 1 129 ? 12.594 -3.23 -12.539 1 97.75 129 SER A CA 1
ATOM 1009 C C . SER A 1 129 ? 11.484 -2.189 -12.523 1 97.75 129 SER A C 1
ATOM 1011 O O . SER A 1 129 ? 11.75 -0.988 -12.594 1 97.75 129 SER A O 1
ATOM 1013 N N . GLN A 1 130 ? 10.258 -2.666 -12.562 1 98.38 130 GLN A N 1
ATOM 1014 C CA . GLN A 1 130 ? 9.102 -1.772 -12.508 1 98.38 130 GLN A CA 1
ATOM 1015 C C . GLN A 1 130 ? 8.039 -2.307 -11.555 1 98.38 130 GLN A C 1
ATOM 1017 O O . GLN A 1 130 ? 7.906 -3.52 -11.383 1 98.38 130 GLN A O 1
ATOM 1022 N N . ARG A 1 131 ? 7.355 -1.429 -10.922 1 98.62 131 ARG A N 1
ATOM 1023 C CA . ARG A 1 131 ? 6.086 -1.747 -10.281 1 98.62 131 ARG A CA 1
ATOM 1024 C C . ARG A 1 131 ? 4.91 -1.344 -11.156 1 98.62 131 ARG A C 1
ATOM 1026 O O . ARG A 1 131 ? 4.824 -0.199 -11.609 1 98.62 131 ARG A O 1
ATOM 1033 N N . HIS A 1 132 ? 4.031 -2.289 -11.398 1 98.88 132 HIS A N 1
ATOM 1034 C CA . HIS A 1 132 ? 2.85 -2.078 -12.227 1 98.88 132 HIS A CA 1
ATOM 1035 C C . HIS A 1 132 ? 1.582 -2.037 -11.383 1 98.88 132 HIS A C 1
ATOM 1037 O O . HIS A 1 132 ? 1.381 -2.891 -10.516 1 98.88 132 HIS A O 1
ATOM 1043 N N . TYR A 1 133 ? 0.744 -1.041 -11.586 1 98.88 133 TYR A N 1
ATOM 1044 C CA . TYR A 1 133 ? -0.582 -0.971 -10.984 1 98.88 133 TYR A CA 1
ATOM 1045 C C . TYR A 1 133 ? -1.662 -1.33 -12 1 98.88 133 TYR A C 1
ATOM 1047 O O . TYR A 1 133 ? -1.711 -0.761 -13.094 1 98.88 133 TYR A O 1
ATOM 1055 N N . LEU A 1 134 ? -2.453 -2.248 -11.633 1 98.88 134 LEU A N 1
ATOM 1056 C CA . LEU A 1 134 ? -3.521 -2.717 -12.508 1 98.88 134 LEU A CA 1
ATOM 1057 C C . LEU A 1 134 ? -4.867 -2.686 -11.789 1 98.88 134 LEU A C 1
ATOM 1059 O O . LEU A 1 134 ? -4.934 -2.9 -10.578 1 98.88 134 LEU A O 1
ATOM 1063 N N . ILE A 1 135 ? -5.934 -2.516 -12.586 1 98.81 135 ILE A N 1
ATOM 1064 C CA . ILE A 1 135 ? -7.266 -2.568 -12 1 98.81 135 ILE A CA 1
ATOM 1065 C C . ILE A 1 135 ? -8.164 -3.471 -12.836 1 98.81 135 ILE A C 1
ATOM 1067 O O . ILE A 1 135 ? -7.887 -3.717 -14.008 1 98.81 135 ILE A O 1
ATOM 1071 N N . LYS A 1 136 ? -9.164 -3.994 -12.242 1 98.75 136 LYS A N 1
ATOM 1072 C CA . LYS A 1 136 ? -10.312 -4.652 -12.852 1 98.75 136 LYS A CA 1
ATOM 1073 C C . LYS A 1 136 ? -11.617 -3.938 -12.484 1 98.75 136 LYS A C 1
ATOM 1075 O O . LYS A 1 136 ? -12.094 -4.047 -11.359 1 98.75 136 LYS A O 1
ATOM 1080 N N . PRO A 1 137 ? -12.117 -3.117 -13.406 1 96.56 137 PRO A N 1
ATOM 1081 C CA . PRO A 1 137 ? -13.25 -2.244 -13.094 1 96.56 137 PRO A CA 1
ATOM 1082 C C . PRO A 1 137 ? -14.508 -3.025 -12.727 1 96.56 137 PRO A C 1
ATOM 1084 O O . PRO A 1 137 ? -15.344 -2.535 -11.961 1 96.56 137 PRO A O 1
ATOM 1087 N N . GLY A 1 138 ? -14.695 -4.184 -13.219 1 97 138 GLY A N 1
ATOM 1088 C CA . GLY A 1 138 ? -15.828 -5.039 -12.898 1 97 138 GLY A CA 1
ATOM 1089 C C . GLY A 1 138 ? -15.422 -6.441 -12.492 1 97 138 GLY A C 1
ATOM 1090 O O . GLY A 1 138 ? -14.875 -7.195 -13.297 1 97 138 GLY A O 1
ATOM 1091 N N . LEU A 1 139 ? -15.609 -6.711 -11.18 1 96.69 139 LEU A N 1
ATOM 1092 C CA . LEU A 1 139 ? -15.312 -8.055 -10.695 1 96.69 139 LEU A CA 1
ATOM 1093 C C . LEU A 1 139 ? -16.359 -9.055 -11.195 1 96.69 139 LEU A C 1
ATOM 1095 O O . LEU A 1 139 ? -17.516 -8.688 -11.398 1 96.69 139 LEU A O 1
ATOM 1099 N N . MET B 1 1 ? -7.656 -30.844 -3.381 1 71.88 1 MET B N 1
ATOM 1100 C CA . MET B 1 1 ? -7.086 -29.609 -2.861 1 71.88 1 MET B CA 1
ATOM 1101 C C . MET B 1 1 ? -8.164 -28.719 -2.26 1 71.88 1 MET B C 1
ATOM 1103 O O . MET B 1 1 ? -9.227 -28.531 -2.861 1 71.88 1 MET B O 1
ATOM 1107 N N . ASP B 1 2 ? -7.973 -28.594 -0.99 1 88.75 2 ASP B N 1
ATOM 1108 C CA . ASP B 1 2 ? -8.977 -27.875 -0.211 1 88.75 2 ASP B CA 1
ATOM 1109 C C . ASP B 1 2 ? -8.688 -26.375 -0.2 1 88.75 2 ASP B C 1
ATOM 1111 O O . ASP B 1 2 ? -7.57 -25.953 0.118 1 88.75 2 ASP B O 1
ATOM 1115 N N . ILE B 1 3 ? -9.555 -25.625 -0.777 1 95.75 3 ILE B N 1
ATOM 1116 C CA . ILE B 1 3 ? -9.406 -24.172 -0.761 1 95.75 3 ILE B CA 1
ATOM 1117 C C . ILE B 1 3 ? -10.391 -23.562 0.235 1 95.75 3 ILE B C 1
ATOM 1119 O O . ILE B 1 3 ? -11.578 -23.906 0.226 1 95.75 3 ILE B O 1
ATOM 1123 N N . GLN B 1 4 ? -9.844 -22.797 1.068 1 96.62 4 GLN B N 1
ATOM 1124 C CA . GLN B 1 4 ? -10.656 -22.203 2.129 1 96.62 4 GLN B CA 1
ATOM 1125 C C . GLN B 1 4 ? -10.641 -20.688 2.057 1 96.62 4 GLN B C 1
ATOM 1127 O O . GLN B 1 4 ? -9.602 -20.078 1.78 1 96.62 4 GLN B O 1
ATOM 1132 N N . ILE B 1 5 ? -11.82 -20.094 2.352 1 98.12 5 ILE B N 1
ATOM 1133 C CA . ILE B 1 5 ? -11.961 -18.656 2.471 1 98.12 5 ILE B CA 1
ATOM 1134 C C . ILE B 1 5 ? -12.031 -18.266 3.945 1 98.12 5 ILE B C 1
ATOM 1136 O O . ILE B 1 5 ? -12.688 -18.938 4.742 1 98.12 5 ILE B O 1
ATOM 1140 N N . THR B 1 6 ? -11.352 -17.234 4.281 1 98.19 6 THR B N 1
ATOM 1141 C CA . THR B 1 6 ? -11.43 -16.75 5.656 1 98.19 6 THR B CA 1
ATOM 1142 C C . THR B 1 6 ? -11.484 -15.219 5.688 1 98.19 6 THR B C 1
ATOM 1144 O O . THR B 1 6 ? -10.906 -14.555 4.82 1 98.19 6 THR B O 1
ATOM 1147 N N . HIS B 1 7 ? -12.141 -14.641 6.723 1 97.69 7 HIS B N 1
ATOM 1148 C CA . HIS B 1 7 ? -12.195 -13.195 6.934 1 97.69 7 HIS B CA 1
ATOM 1149 C C . HIS B 1 7 ? -11.359 -12.781 8.141 1 97.69 7 HIS B C 1
ATOM 1151 O O . HIS B 1 7 ? -11.383 -11.617 8.547 1 97.69 7 HIS B O 1
ATOM 1157 N N . GLN B 1 8 ? -10.68 -13.789 8.602 1 96.44 8 GLN B N 1
ATOM 1158 C CA . GLN B 1 8 ? -9.727 -13.57 9.688 1 96.44 8 GLN B CA 1
ATOM 1159 C C . GLN B 1 8 ? -8.336 -14.07 9.297 1 96.44 8 GLN B C 1
ATOM 1161 O O . GLN B 1 8 ? -8.008 -15.242 9.516 1 96.44 8 GLN B O 1
ATOM 1166 N N . VAL B 1 9 ? -7.566 -13.195 8.781 1 98.06 9 VAL B N 1
ATOM 1167 C CA . VAL B 1 9 ? -6.207 -13.547 8.383 1 98.06 9 VAL B CA 1
ATOM 1168 C C . VAL B 1 9 ? -5.293 -13.547 9.609 1 98.06 9 VAL B C 1
ATOM 1170 O O . VAL B 1 9 ? -4.984 -12.484 10.156 1 98.06 9 VAL B O 1
ATOM 1173 N N . THR B 1 10 ? -4.859 -14.688 10.016 1 97.69 10 THR B N 1
ATOM 1174 C CA . THR B 1 10 ? -3.994 -14.781 11.188 1 97.69 10 THR B CA 1
ATOM 1175 C C . THR B 1 10 ? -2.551 -14.453 10.82 1 97.69 10 THR B C 1
ATOM 1177 O O . THR B 1 10 ? -2.158 -14.562 9.656 1 97.69 10 THR B O 1
ATOM 1180 N N . GLU B 1 11 ? -1.768 -14.039 11.859 1 97.38 11 GLU B N 1
ATOM 1181 C CA . GLU B 1 11 ? -0.347 -13.781 11.641 1 97.38 11 GLU B CA 1
ATOM 1182 C C . GLU B 1 11 ? 0.37 -15.039 11.148 1 97.38 11 GLU B C 1
ATOM 1184 O O . GLU B 1 11 ? 1.285 -14.953 10.328 1 97.38 11 GLU B O 1
ATOM 1189 N N . PHE B 1 12 ? -0.059 -16.156 11.625 1 97.56 12 PHE B N 1
ATOM 1190 C CA . PHE B 1 12 ? 0.552 -17.422 11.234 1 97.56 12 PHE B CA 1
ATOM 1191 C C . PHE B 1 12 ? 0.348 -17.688 9.75 1 97.56 12 PHE B C 1
ATOM 1193 O O . PHE B 1 12 ? 1.304 -17.969 9.023 1 97.56 12 PHE B O 1
ATOM 1200 N N . ASP B 1 13 ? -0.887 -17.594 9.266 1 97.62 13 ASP B N 1
ATOM 1201 C CA . ASP B 1 13 ? -1.19 -17.812 7.855 1 97.62 13 ASP B CA 1
ATOM 1202 C C . ASP B 1 13 ? -0.474 -16.797 6.973 1 97.62 13 ASP B C 1
ATOM 1204 O O . ASP B 1 13 ? 0.064 -17.141 5.922 1 97.62 13 ASP B O 1
ATOM 1208 N N . LYS B 1 14 ? -0.54 -15.586 7.434 1 98.5 14 LYS B N 1
ATOM 1209 C CA . LYS B 1 14 ? 0.112 -14.516 6.691 1 98.5 14 LYS B CA 1
ATOM 1210 C C . LYS B 1 14 ? 1.611 -14.766 6.562 1 98.5 14 LYS B C 1
ATOM 1212 O O . LYS B 1 14 ? 2.174 -14.648 5.469 1 98.5 14 LYS B O 1
ATOM 1217 N N . GLU B 1 15 ? 2.262 -15.117 7.633 1 98.5 15 GLU B N 1
ATOM 1218 C CA . GLU B 1 15 ? 3.697 -15.383 7.609 1 98.5 15 GLU B CA 1
ATOM 1219 C C . GLU B 1 15 ? 4.023 -16.594 6.73 1 98.5 15 GLU B C 1
ATOM 1221 O O . GLU B 1 15 ? 5.039 -16.594 6.031 1 98.5 15 GLU B O 1
ATOM 1226 N N . GLU B 1 16 ? 3.207 -17.625 6.824 1 98.25 16 GLU B N 1
ATOM 1227 C CA . GLU B 1 16 ? 3.422 -18.797 5.965 1 98.25 16 GLU B CA 1
ATOM 1228 C C . GLU B 1 16 ? 3.385 -18.406 4.488 1 98.25 16 GLU B C 1
ATOM 1230 O O . GLU B 1 16 ? 4.254 -18.797 3.715 1 98.25 16 GLU B O 1
ATOM 1235 N N . LEU B 1 17 ? 2.391 -17.609 4.117 1 98.62 17 LEU B N 1
ATOM 1236 C CA . LEU B 1 17 ? 2.268 -17.125 2.744 1 98.62 17 LEU B CA 1
ATOM 1237 C C . LEU B 1 17 ? 3.457 -16.25 2.365 1 98.62 17 LEU B C 1
ATOM 1239 O O . LEU B 1 17 ? 4.082 -16.469 1.325 1 98.62 17 LEU B O 1
ATOM 1243 N N . LEU B 1 18 ? 3.77 -15.32 3.248 1 98.25 18 LEU B N 1
ATOM 1244 C CA . LEU B 1 18 ? 4.809 -14.336 2.961 1 98.25 18 LEU B CA 1
ATOM 1245 C C . LEU B 1 18 ? 6.176 -15.008 2.861 1 98.25 18 LEU B C 1
ATOM 1247 O O . LEU B 1 18 ? 7.027 -14.578 2.08 1 98.25 18 LEU B O 1
ATOM 1251 N N . THR B 1 19 ? 6.418 -16.047 3.684 1 98 19 THR B N 1
ATOM 1252 C CA . THR B 1 19 ? 7.672 -16.797 3.609 1 98 19 THR B CA 1
ATOM 1253 C C . THR B 1 19 ? 7.887 -17.344 2.205 1 98 19 THR B C 1
ATOM 1255 O O . THR B 1 19 ? 8.977 -17.234 1.645 1 98 19 THR B O 1
ATOM 1258 N N . GLY B 1 20 ? 6.875 -17.938 1.635 1 97.44 20 GLY B N 1
ATOM 1259 C CA . GLY B 1 20 ? 6.957 -18.422 0.265 1 97.44 20 GLY B CA 1
ATOM 1260 C C . GLY B 1 20 ? 7.195 -17.312 -0.743 1 97.44 20 GLY B C 1
ATOM 1261 O O . GLY B 1 20 ? 8.047 -17.438 -1.622 1 97.44 20 GLY B O 1
ATOM 1262 N N . LEU B 1 21 ? 6.445 -16.266 -0.573 1 97.31 21 LEU B N 1
ATOM 1263 C CA . LEU B 1 21 ? 6.539 -15.133 -1.493 1 97.31 21 LEU B CA 1
ATOM 1264 C C . LEU B 1 21 ? 7.922 -14.484 -1.428 1 97.31 21 LEU B C 1
ATOM 1266 O O . LEU B 1 21 ? 8.508 -14.164 -2.463 1 97.31 21 LEU B O 1
ATOM 1270 N N . ARG B 1 22 ? 8.445 -14.289 -0.224 1 96.19 22 ARG B N 1
ATOM 1271 C CA . ARG B 1 22 ? 9.758 -13.695 -0.019 1 96.19 22 ARG B CA 1
ATOM 1272 C C . ARG B 1 22 ? 10.859 -14.578 -0.611 1 96.19 22 ARG B C 1
ATOM 1274 O O . ARG B 1 22 ? 11.828 -14.07 -1.182 1 96.19 22 ARG B O 1
ATOM 1281 N N . SER B 1 23 ? 10.758 -15.914 -0.463 1 96.06 23 SER B N 1
ATOM 1282 C CA . SER B 1 23 ? 11.727 -16.844 -1.045 1 96.06 23 SER B CA 1
ATOM 1283 C C . SER B 1 23 ? 11.773 -16.703 -2.562 1 96.06 23 SER B C 1
ATOM 1285 O O . SER B 1 23 ? 12.859 -16.688 -3.15 1 96.06 23 SER B O 1
ATOM 1287 N N . TYR B 1 24 ? 10.695 -16.594 -3.131 1 95.62 24 TYR B N 1
ATOM 1288 C CA . TYR B 1 24 ? 10.641 -16.391 -4.574 1 95.62 24 TYR B CA 1
ATOM 1289 C C . TYR B 1 24 ? 11.281 -15.062 -4.969 1 95.62 24 TYR B C 1
ATOM 1291 O O . TYR B 1 24 ? 12.102 -15.016 -5.887 1 95.62 24 TYR B O 1
ATOM 1299 N N . ASN B 1 25 ? 10.867 -13.953 -4.301 1 96.44 25 ASN B N 1
ATOM 1300 C CA . ASN B 1 25 ? 11.32 -12.602 -4.633 1 96.44 25 ASN B CA 1
ATOM 1301 C C . ASN B 1 25 ? 12.82 -12.445 -4.426 1 96.44 25 ASN B C 1
ATOM 1303 O O . ASN B 1 25 ? 13.469 -11.656 -5.117 1 96.44 25 ASN B O 1
ATOM 1307 N N . ALA B 1 26 ? 13.398 -13.211 -3.525 1 94.81 26 ALA B N 1
ATOM 1308 C CA . ALA B 1 26 ? 14.797 -13.078 -3.117 1 94.81 26 ALA B CA 1
ATOM 1309 C C . ALA B 1 26 ? 15.742 -13.367 -4.281 1 94.81 26 ALA B C 1
ATOM 1311 O O . ALA B 1 26 ? 16.891 -12.93 -4.281 1 94.81 26 ALA B O 1
ATOM 1312 N N . GLN B 1 27 ? 15.266 -14.031 -5.254 1 94.62 27 GLN B N 1
ATOM 1313 C CA . GLN B 1 27 ? 16.094 -14.336 -6.406 1 94.62 27 GLN B CA 1
ATOM 1314 C C . GLN B 1 27 ? 16.234 -13.125 -7.324 1 94.62 27 GLN B C 1
ATOM 1316 O O . GLN B 1 27 ? 17.125 -13.078 -8.172 1 94.62 27 GLN B O 1
ATOM 1321 N N . PHE B 1 28 ? 15.391 -12.156 -7.195 1 94.31 28 PHE B N 1
ATOM 1322 C CA . PHE B 1 28 ? 15.352 -11.031 -8.125 1 94.31 28 PHE B CA 1
ATOM 1323 C C . PHE B 1 28 ? 15.789 -9.742 -7.434 1 94.31 28 PHE B C 1
ATOM 1325 O O . PHE B 1 28 ? 16.297 -8.82 -8.086 1 94.31 28 PHE B O 1
ATOM 1332 N N . VAL B 1 29 ? 15.508 -9.672 -6.145 1 92.75 29 VAL B N 1
ATOM 1333 C CA . VAL B 1 29 ? 15.695 -8.391 -5.461 1 92.75 29 VAL B CA 1
ATOM 1334 C C . VAL B 1 29 ? 16.266 -8.633 -4.062 1 92.75 29 VAL B C 1
ATOM 1336 O O . VAL B 1 29 ? 15.844 -9.562 -3.373 1 92.75 29 VAL B O 1
ATOM 1339 N N . ASP B 1 30 ? 17.188 -7.777 -3.744 1 90.75 30 ASP B N 1
ATOM 1340 C CA . ASP B 1 30 ? 17.688 -7.672 -2.379 1 90.75 30 ASP B CA 1
ATOM 1341 C C . ASP B 1 30 ? 16.969 -6.57 -1.608 1 90.75 30 ASP B C 1
ATOM 1343 O O . ASP B 1 30 ? 17.219 -5.383 -1.823 1 90.75 30 ASP B O 1
ATOM 1347 N N . PHE B 1 31 ? 16.125 -6.996 -0.643 1 88.44 31 PHE B N 1
ATOM 1348 C CA . PHE B 1 31 ? 15.289 -6.043 0.072 1 88.44 31 PHE B CA 1
ATOM 1349 C C . PHE B 1 31 ? 15.992 -5.523 1.318 1 88.44 31 PHE B C 1
ATOM 1351 O O . PHE B 1 31 ? 15.383 -4.844 2.146 1 88.44 31 PHE B O 1
ATOM 1358 N N . SER B 1 32 ? 17.219 -5.895 1.415 1 86 32 SER B N 1
ATOM 1359 C CA . SER B 1 32 ? 17.969 -5.586 2.631 1 86 32 SER B CA 1
ATOM 1360 C C . SER B 1 32 ? 18.156 -4.082 2.797 1 86 32 SER B C 1
ATOM 1362 O O . SER B 1 32 ? 18.375 -3.598 3.91 1 86 32 SER B O 1
ATOM 1364 N N . LYS B 1 33 ? 18.109 -3.303 1.782 1 86.19 33 LYS B N 1
ATOM 1365 C CA . LYS B 1 33 ? 18.312 -1.859 1.873 1 86.19 33 LYS B CA 1
ATOM 1366 C C . LYS B 1 33 ? 16.984 -1.13 2.111 1 86.19 33 LYS B C 1
ATOM 1368 O O . LYS B 1 33 ? 16.969 0.081 2.342 1 86.19 33 LYS B O 1
ATOM 1373 N N . ASN B 1 34 ? 15.898 -1.952 1.959 1 93.75 34 ASN B N 1
ATOM 1374 C CA . ASN B 1 34 ? 14.609 -1.372 2.316 1 93.75 34 ASN B CA 1
ATOM 1375 C C . ASN B 1 34 ? 14.531 -1.054 3.807 1 93.75 34 ASN B C 1
ATOM 1377 O O . ASN B 1 34 ? 15.312 -1.587 4.602 1 93.75 34 ASN B O 1
ATOM 1381 N N . GLY B 1 35 ? 13.758 -0.068 4.133 1 96 35 GLY B N 1
ATOM 1382 C CA . GLY B 1 35 ? 13.594 0.254 5.543 1 96 35 GLY B CA 1
ATOM 1383 C C . GLY B 1 35 ? 12.586 1.365 5.789 1 96 35 GLY B C 1
ATOM 1384 O O . GLY B 1 35 ? 12.195 2.07 4.859 1 96 35 GLY B O 1
ATOM 1385 N N . GLN B 1 36 ? 12.273 1.462 7.051 1 97.88 36 GLN B N 1
ATOM 1386 C CA . GLN B 1 36 ? 11.32 2.484 7.465 1 97.88 36 GLN B CA 1
ATOM 1387 C C . GLN B 1 36 ? 12.031 3.795 7.801 1 97.88 36 GLN B C 1
ATOM 1389 O O . GLN B 1 36 ? 13.234 3.807 8.055 1 97.88 36 GLN B O 1
ATOM 1394 N N . LEU B 1 37 ? 11.312 4.852 7.695 1 98.5 37 LEU B N 1
ATOM 1395 C CA . LEU B 1 37 ? 11.719 6.199 8.078 1 98.5 37 LEU B CA 1
ATOM 1396 C C . LEU B 1 37 ? 10.586 6.922 8.797 1 98.5 37 LEU B C 1
ATOM 1398 O O . LEU B 1 37 ? 9.453 6.957 8.312 1 98.5 37 LEU B O 1
ATOM 1402 N N . GLY B 1 38 ? 10.875 7.336 10 1 98.81 38 GLY B N 1
ATOM 1403 C CA . GLY B 1 38 ? 9.945 8.156 10.75 1 98.81 38 GLY B CA 1
ATOM 1404 C C . GLY B 1 38 ? 10.453 9.562 11.008 1 98.81 38 GLY B C 1
ATOM 1405 O O . GLY B 1 38 ? 11.648 9.758 11.242 1 98.81 38 GLY B O 1
ATOM 1406 N N . VAL B 1 39 ? 9.609 10.539 10.906 1 98.88 39 VAL B N 1
ATOM 1407 C CA . VAL B 1 39 ? 9.859 11.93 11.289 1 98.88 39 VAL B CA 1
ATOM 1408 C C . VAL B 1 39 ? 8.742 12.414 12.219 1 98.88 39 VAL B C 1
ATOM 1410 O O . VAL B 1 39 ? 7.574 12.461 11.82 1 98.88 39 VAL B O 1
ATOM 1413 N N . TYR B 1 40 ? 9.148 12.789 13.461 1 98.75 40 TYR B N 1
ATOM 1414 C CA . TYR B 1 40 ? 8.141 13.117 14.461 1 98.75 40 TYR B CA 1
ATOM 1415 C C . TYR B 1 40 ? 8.398 14.484 15.07 1 98.75 40 TYR B C 1
ATOM 1417 O O . TYR B 1 40 ? 9.547 14.852 15.328 1 98.75 40 TYR B O 1
ATOM 1425 N N . CYS B 1 41 ? 7.379 15.219 15.227 1 98.44 41 CYS B N 1
ATOM 1426 C CA . CYS B 1 41 ? 7.402 16.469 15.984 1 98.44 41 CYS B CA 1
ATOM 1427 C C . CYS B 1 41 ? 6.605 16.328 17.281 1 98.44 41 CYS B C 1
ATOM 1429 O O . CYS B 1 41 ? 5.422 15.992 17.25 1 98.44 41 CYS B O 1
ATOM 1431 N N . ARG B 1 42 ? 7.25 16.641 18.359 1 97.12 42 ARG B N 1
ATOM 1432 C CA . ARG B 1 42 ? 6.598 16.531 19.672 1 97.12 42 ARG B CA 1
ATOM 1433 C C . ARG B 1 42 ? 6.66 17.859 20.422 1 97.12 42 ARG B C 1
ATOM 1435 O O . ARG B 1 42 ? 7.613 18.625 20.25 1 97.12 42 ARG B O 1
ATOM 1442 N N . ASN B 1 43 ? 5.551 18.062 21.172 1 95.44 43 ASN B N 1
ATOM 1443 C CA . ASN B 1 43 ? 5.535 19.266 21.984 1 95.44 43 ASN B CA 1
ATOM 1444 C C . ASN B 1 43 ? 6.312 19.094 23.281 1 95.44 43 ASN B C 1
ATOM 1446 O O . ASN B 1 43 ? 6.965 18.062 23.469 1 95.44 43 ASN B O 1
ATOM 1450 N N . GLU B 1 44 ? 6.238 20.078 24.094 1 94.12 44 GLU B N 1
ATOM 1451 C CA . GLU B 1 44 ? 7.047 20.094 25.312 1 94.12 44 GLU B CA 1
ATOM 1452 C C . GLU B 1 44 ? 6.633 18.984 26.25 1 94.12 44 GLU B C 1
ATOM 1454 O O . GLU B 1 44 ? 7.449 18.484 27.031 1 94.12 44 GLU B O 1
ATOM 1459 N N . SER B 1 45 ? 5.414 18.531 26.219 1 94.5 45 SER B N 1
ATOM 1460 C CA . SER B 1 45 ? 4.902 17.484 27.078 1 94.5 45 SER B CA 1
ATOM 1461 C C . SER B 1 45 ? 5.191 16.094 26.5 1 94.5 45 SER B C 1
ATOM 1463 O O . SER B 1 45 ? 4.84 15.078 27.094 1 94.5 45 SER B O 1
ATOM 1465 N N . GLY B 1 46 ? 5.73 16.047 25.312 1 94.62 46 GLY B N 1
ATOM 1466 C CA . GLY B 1 46 ? 6.086 14.773 24.703 1 94.62 46 GLY B CA 1
ATOM 1467 C C . GLY B 1 46 ? 5.004 14.234 23.781 1 94.62 46 GLY B C 1
ATOM 1468 O O . GLY B 1 46 ? 5.145 13.141 23.219 1 94.62 46 GLY B O 1
ATOM 1469 N N . GLU B 1 47 ? 3.975 14.992 23.625 1 95.62 47 GLU B N 1
ATOM 1470 C CA . GLU B 1 47 ? 2.883 14.57 22.75 1 95.62 47 GLU B CA 1
ATOM 1471 C C . GLU B 1 47 ? 3.211 14.844 21.281 1 95.62 47 GLU B C 1
ATOM 1473 O O . GLU B 1 47 ? 3.744 15.906 20.953 1 95.62 47 GLU B O 1
ATOM 1478 N N . MET B 1 48 ? 2.951 13.875 20.5 1 97.5 48 MET B N 1
ATOM 1479 C CA . MET B 1 48 ? 3.18 14.078 19.062 1 97.5 48 MET B CA 1
ATOM 1480 C C . MET B 1 48 ? 2.182 15.078 18.5 1 97.5 48 MET B C 1
ATOM 1482 O O . MET B 1 48 ? 0.972 14.93 18.672 1 97.5 48 MET B O 1
ATOM 1486 N N . VAL B 1 49 ? 2.695 16.062 17.812 1 97.88 49 VAL B N 1
ATOM 1487 C CA . VAL B 1 49 ? 1.819 17.062 17.203 1 97.88 49 VAL B CA 1
ATOM 1488 C C . VAL B 1 49 ? 1.885 16.938 15.68 1 97.88 49 VAL B C 1
ATOM 1490 O O . VAL B 1 49 ? 1.07 17.531 14.969 1 97.88 49 VAL B O 1
ATOM 1493 N N . GLY B 1 50 ? 2.834 16.219 15.148 1 98.56 50 GLY B N 1
ATOM 1494 C CA . GLY B 1 50 ? 2.994 15.875 13.742 1 98.56 50 GLY B CA 1
ATOM 1495 C C . GLY B 1 50 ? 3.924 14.695 13.523 1 98.56 50 GLY B C 1
ATOM 1496 O O . GLY B 1 50 ? 4.875 14.492 14.281 1 98.56 50 GLY B O 1
ATOM 1497 N N . GLY B 1 51 ? 3.607 13.961 12.492 1 98.75 51 GLY B N 1
ATOM 1498 C CA . GLY B 1 51 ? 4.453 12.82 12.195 1 98.75 51 GLY B CA 1
ATOM 1499 C C . GLY B 1 51 ? 4.301 12.32 10.766 1 98.75 51 GLY B C 1
ATOM 1500 O O . GLY B 1 51 ? 3.268 12.539 10.133 1 98.75 51 GLY B O 1
ATOM 1501 N N . LEU B 1 52 ? 5.348 11.719 10.305 1 98.88 52 LEU B N 1
ATOM 1502 C CA . LEU B 1 52 ? 5.426 11.086 8.992 1 98.88 52 LEU B CA 1
ATOM 1503 C C . LEU B 1 52 ? 6.137 9.742 9.07 1 98.88 52 LEU B C 1
ATOM 1505 O O . LEU B 1 52 ? 7.152 9.609 9.758 1 98.88 52 LEU B O 1
ATOM 1509 N N . ILE B 1 53 ? 5.539 8.734 8.469 1 98.94 53 ILE B N 1
ATOM 1510 C CA . ILE B 1 53 ? 6.176 7.43 8.328 1 98.94 53 ILE B CA 1
ATOM 1511 C C . ILE B 1 53 ? 6.266 7.062 6.848 1 98.94 53 ILE B C 1
ATOM 1513 O O . ILE B 1 53 ? 5.289 7.199 6.105 1 98.94 53 ILE B O 1
ATOM 1517 N N . ALA B 1 54 ? 7.402 6.637 6.445 1 98.88 54 ALA B N 1
ATOM 1518 C CA . ALA B 1 54 ? 7.668 6.25 5.062 1 98.88 54 ALA B CA 1
ATOM 1519 C C . ALA B 1 54 ? 8.445 4.934 5 1 98.88 54 ALA B C 1
ATOM 1521 O O . ALA B 1 54 ? 8.992 4.48 6.008 1 98.88 54 ALA B O 1
ATOM 1522 N N . ASP B 1 55 ? 8.367 4.355 3.85 1 98.56 55 ASP B N 1
ATOM 1523 C CA . ASP B 1 55 ? 9.172 3.178 3.539 1 98.56 55 ASP B CA 1
ATOM 1524 C C . ASP B 1 55 ? 10.125 3.457 2.381 1 98.56 55 ASP B C 1
ATOM 1526 O O . ASP B 1 55 ? 9.75 4.086 1.392 1 98.56 55 ASP B O 1
ATOM 1530 N N . ARG B 1 56 ? 11.367 3.033 2.592 1 98.12 56 ARG B N 1
ATOM 1531 C CA . ARG B 1 56 ? 12.328 3.033 1.49 1 98.12 56 ARG B CA 1
ATOM 1532 C C . ARG B 1 56 ? 12.266 1.721 0.716 1 98.12 56 ARG B C 1
ATOM 1534 O O . ARG B 1 56 ? 12.391 0.642 1.301 1 98.12 56 ARG B O 1
ATOM 1541 N N . LYS B 1 57 ? 12.008 1.81 -0.573 1 97.69 57 LYS B N 1
ATOM 1542 C CA . LYS B 1 57 ? 11.969 0.674 -1.49 1 97.69 57 LYS B CA 1
ATOM 1543 C C . LYS B 1 57 ? 12.82 0.933 -2.729 1 97.69 57 LYS B C 1
ATOM 1545 O O . LYS B 1 57 ? 12.336 1.495 -3.715 1 97.69 57 LYS B O 1
ATOM 1550 N N . GLY B 1 58 ? 14.055 0.424 -2.705 1 96.31 58 GLY B N 1
ATOM 1551 C CA . GLY B 1 58 ? 15 0.836 -3.729 1 96.31 58 GLY B CA 1
ATOM 1552 C C . GLY B 1 58 ? 15.203 2.338 -3.785 1 96.31 58 GLY B C 1
ATOM 1553 O O . GLY B 1 58 ? 15.477 2.971 -2.762 1 96.31 58 GLY B O 1
ATOM 1554 N N . PRO B 1 59 ? 15.125 2.898 -4.988 1 97.5 59 PRO B N 1
ATOM 1555 C CA . PRO B 1 59 ? 15.352 4.344 -5.07 1 97.5 59 PRO B CA 1
ATOM 1556 C C . PRO B 1 59 ? 14.102 5.156 -4.738 1 97.5 59 PRO B C 1
ATOM 1558 O O . PRO B 1 59 ? 14.047 6.355 -5.023 1 97.5 59 PRO B O 1
ATOM 1561 N N . TRP B 1 60 ? 13.094 4.551 -4.152 1 98.62 6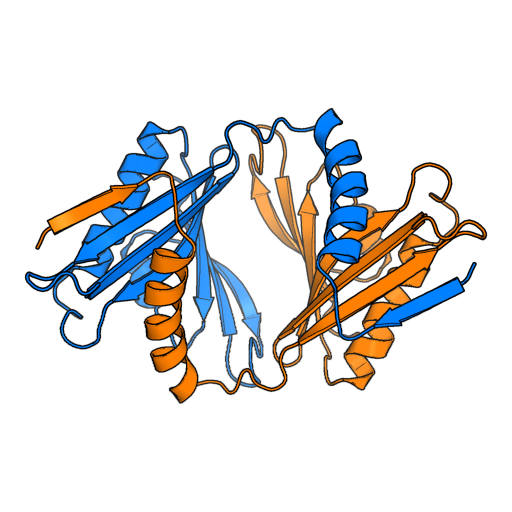0 TRP B N 1
ATOM 1562 C CA . TRP B 1 60 ? 11.82 5.234 -3.916 1 98.62 60 TRP B CA 1
ATOM 1563 C C . TRP B 1 60 ? 11.602 5.461 -2.424 1 98.62 60 TRP B C 1
ATOM 1565 O O . TRP B 1 60 ? 11.805 4.551 -1.615 1 98.62 60 TRP B O 1
ATOM 1575 N N . LEU B 1 61 ? 11.266 6.648 -2.066 1 98.81 61 LEU B N 1
ATOM 1576 C CA . LEU B 1 61 ? 10.688 6.977 -0.766 1 98.81 61 LEU B CA 1
ATOM 1577 C C . LEU B 1 61 ? 9.164 6.973 -0.827 1 98.81 61 LEU B C 1
ATOM 1579 O O . LEU B 1 61 ? 8.562 7.82 -1.485 1 98.81 61 LEU B O 1
ATOM 1583 N N . CYS B 1 62 ? 8.523 6.023 -0.186 1 98.94 62 CYS B N 1
ATOM 1584 C CA . CYS B 1 62 ? 7.074 5.875 -0.192 1 98.94 62 CYS B CA 1
ATOM 1585 C C . CYS B 1 62 ? 6.465 6.426 1.092 1 98.94 62 CYS B C 1
ATOM 1587 O O . CYS B 1 62 ? 6.609 5.828 2.16 1 98.94 62 CYS B O 1
ATOM 1589 N N . ILE B 1 63 ? 5.781 7.543 0.968 1 98.94 63 ILE B N 1
ATOM 1590 C CA . ILE B 1 63 ? 5.129 8.148 2.123 1 98.94 63 ILE B CA 1
ATOM 1591 C C . ILE B 1 63 ? 3.865 7.367 2.471 1 98.94 63 ILE B C 1
ATOM 1593 O O . ILE B 1 63 ? 2.908 7.344 1.694 1 98.94 63 ILE B O 1
ATOM 1597 N N . ASP B 1 64 ? 3.85 6.797 3.629 1 98.56 64 ASP B N 1
ATOM 1598 C CA . ASP B 1 64 ? 2.73 5.953 4.035 1 98.56 64 ASP B CA 1
ATOM 1599 C C . ASP B 1 64 ? 1.697 6.75 4.824 1 98.56 64 ASP B C 1
ATOM 1601 O O . ASP B 1 64 ? 0.491 6.578 4.637 1 98.56 64 ASP B O 1
ATOM 1605 N N . TYR B 1 65 ? 2.273 7.508 5.75 1 98.69 65 TYR B N 1
ATOM 1606 C CA . TYR B 1 65 ? 1.417 8.281 6.641 1 98.69 65 TYR B CA 1
ATOM 1607 C C . TYR B 1 65 ? 1.994 9.672 6.879 1 98.69 65 TYR B C 1
ATOM 1609 O O . TYR B 1 65 ? 3.207 9.828 7.023 1 98.69 65 TYR B O 1
ATOM 1617 N N . LEU B 1 66 ? 1.155 10.664 6.891 1 98.75 66 LEU B N 1
ATOM 1618 C CA . LEU B 1 66 ? 1.428 12.023 7.34 1 98.75 66 LEU B CA 1
ATOM 1619 C C . LEU B 1 66 ? 0.252 12.578 8.133 1 98.75 66 LEU B C 1
ATOM 1621 O O . LEU B 1 66 ? -0.891 12.539 7.672 1 98.75 66 LEU B O 1
ATOM 1625 N N . TRP B 1 67 ? 0.572 12.977 9.32 1 98.62 67 TRP B N 1
ATOM 1626 C CA . TRP B 1 67 ? -0.464 13.539 10.18 1 98.62 67 TRP B CA 1
ATOM 1627 C C . TRP B 1 67 ? 0.065 14.742 10.953 1 98.62 67 TRP B C 1
ATOM 1629 O O . TRP B 1 67 ? 1.192 14.719 11.453 1 98.62 67 TRP B O 1
ATOM 1639 N N . VAL B 1 68 ? -0.721 15.773 10.992 1 98.25 68 VAL B N 1
ATOM 1640 C CA . VAL B 1 68 ? -0.467 16.953 11.797 1 98.25 68 VAL B CA 1
ATOM 1641 C C . VAL B 1 68 ? -1.696 17.281 12.648 1 98.25 68 VAL B C 1
ATOM 1643 O O . VAL B 1 68 ? -2.818 17.312 12.133 1 98.25 68 VAL B O 1
ATOM 1646 N N . SER B 1 69 ? -1.473 17.469 13.906 1 97.31 69 SER B N 1
ATOM 1647 C CA . SER B 1 69 ? -2.574 17.812 14.789 1 97.31 69 SER B CA 1
ATOM 1648 C C . SER B 1 69 ? -3.295 19.078 14.312 1 97.31 69 SER B C 1
ATOM 1650 O O . SER B 1 69 ? -2.684 19.938 13.688 1 97.31 69 SER B O 1
ATOM 1652 N N . GLU B 1 70 ? -4.566 19.156 14.633 1 94.56 70 GLU B N 1
ATOM 1653 C CA . GLU B 1 70 ? -5.379 20.297 14.203 1 94.56 70 GLU B CA 1
ATOM 1654 C C . GLU B 1 70 ? -4.781 21.609 14.672 1 94.56 70 GLU B C 1
ATOM 1656 O O . GLU B 1 70 ? -4.746 22.594 13.922 1 94.56 70 GLU B O 1
ATOM 1661 N N . SER B 1 71 ? -4.273 21.641 15.82 1 92.19 71 SER B N 1
ATOM 1662 C CA . SER B 1 71 ? -3.754 22.859 16.438 1 92.19 71 SER B CA 1
ATOM 1663 C C . SER B 1 71 ? -2.438 23.281 15.789 1 92.19 71 SER B C 1
ATOM 1665 O O . SER B 1 71 ? -1.988 24.422 15.969 1 92.19 71 SER B O 1
ATOM 1667 N N . ALA B 1 72 ? -1.814 22.391 15.039 1 93.62 72 ALA B N 1
ATOM 1668 C CA . ALA B 1 72 ? -0.504 22.672 14.461 1 93.62 72 ALA B CA 1
ATOM 1669 C C . ALA B 1 72 ? -0.586 22.766 12.945 1 93.62 72 ALA B C 1
ATOM 1671 O O . ALA B 1 72 ? 0.439 22.766 12.258 1 93.62 72 ALA B O 1
ATOM 1672 N N . ARG B 1 73 ? -1.731 22.875 12.414 1 91 73 ARG B N 1
ATOM 1673 C CA . ARG B 1 73 ? -1.898 22.922 10.969 1 91 73 ARG B CA 1
ATOM 1674 C C . ARG B 1 73 ? -1.755 24.359 10.453 1 91 73 ARG B C 1
ATOM 1676 O O . ARG B 1 73 ? -1.796 25.312 11.234 1 91 73 ARG B O 1
ATOM 1683 N N . ASN B 1 74 ? -1.435 24.438 9.195 1 89.38 74 ASN B N 1
ATOM 1684 C CA . ASN B 1 74 ? -1.293 25.703 8.484 1 89.38 74 ASN B CA 1
ATOM 1685 C C . ASN B 1 74 ? -0.15 26.547 9.047 1 89.38 74 ASN B C 1
ATOM 1687 O O . ASN B 1 74 ? -0.208 27.766 9.031 1 89.38 74 ASN B O 1
ATOM 1691 N N . CYS B 1 75 ? 0.807 25.859 9.664 1 91.88 75 CYS B N 1
ATOM 1692 C CA . CYS B 1 75 ? 1.985 26.562 10.172 1 91.88 75 CYS B CA 1
ATOM 1693 C C . CYS B 1 75 ? 3.254 26.031 9.508 1 91.88 75 CYS B C 1
ATOM 1695 O O . CYS B 1 75 ? 4.359 26.281 9.992 1 91.88 75 CYS B O 1
ATOM 1697 N N . GLY B 1 76 ? 3.043 25.219 8.562 1 95.38 76 GLY B N 1
ATOM 1698 C CA . GLY B 1 76 ? 4.184 24.766 7.781 1 95.38 76 GLY B CA 1
ATOM 1699 C C . GLY B 1 76 ? 4.773 23.453 8.289 1 95.38 76 GLY B C 1
ATOM 1700 O O . GLY B 1 76 ? 5.762 22.969 7.742 1 95.38 76 GLY B O 1
ATOM 1701 N N . LEU B 1 77 ? 4.191 22.875 9.305 1 97.5 77 LEU B N 1
ATOM 1702 C CA . LEU B 1 77 ? 4.75 21.672 9.914 1 97.5 77 LEU B CA 1
ATOM 1703 C C . LEU B 1 77 ? 4.723 20.516 8.93 1 97.5 77 LEU B C 1
ATOM 1705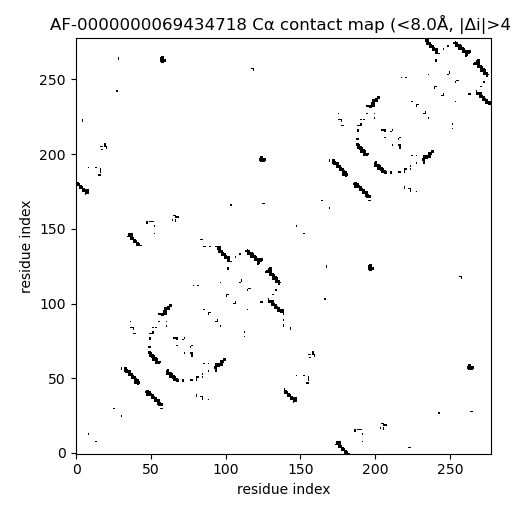 O O . LEU B 1 77 ? 5.699 19.766 8.82 1 97.5 77 LEU B O 1
ATOM 1709 N N . GLY B 1 78 ? 3.635 20.375 8.211 1 98 78 GLY B N 1
ATOM 1710 C CA . GLY B 1 78 ? 3.559 19.328 7.211 1 98 78 GLY B CA 1
ATOM 1711 C C . GLY B 1 78 ? 4.668 19.406 6.18 1 98 78 GLY B C 1
ATOM 1712 O O . GLY B 1 78 ? 5.305 18.391 5.871 1 98 78 GLY B O 1
ATOM 1713 N N . SER B 1 79 ? 4.863 20.578 5.75 1 98.06 79 SER B N 1
ATOM 1714 C CA . SER B 1 79 ? 5.914 20.812 4.762 1 98.06 79 SER B CA 1
ATOM 1715 C C . SER B 1 79 ? 7.293 20.516 5.34 1 98.06 79 SER B C 1
ATOM 1717 O O . SER B 1 79 ? 8.156 19.969 4.648 1 98.06 79 SER B O 1
ATOM 1719 N N . LYS B 1 80 ? 7.469 20.859 6.535 1 98.12 80 LYS B N 1
ATOM 1720 C CA . LYS B 1 80 ? 8.742 20.594 7.203 1 98.12 80 LYS B CA 1
ATOM 1721 C C . LYS B 1 80 ? 8.984 19.094 7.359 1 98.12 80 LYS B C 1
ATOM 1723 O O . LYS B 1 80 ? 10.094 18.609 7.133 1 98.12 80 LYS B O 1
ATOM 1728 N N . LEU B 1 81 ? 7.965 18.375 7.781 1 98.62 81 LEU B N 1
ATOM 1729 C CA . LEU B 1 81 ? 8.07 16.922 7.906 1 98.62 81 LEU B CA 1
ATOM 1730 C C . LEU B 1 81 ? 8.422 16.281 6.566 1 98.62 81 LEU B C 1
ATOM 1732 O O . LEU B 1 81 ? 9.305 15.43 6.5 1 98.62 81 LEU B O 1
ATOM 1736 N N . MET B 1 82 ? 7.77 16.766 5.516 1 98.69 82 MET B N 1
ATOM 1737 C CA . MET B 1 82 ? 8.039 16.266 4.168 1 98.69 82 MET B CA 1
ATOM 1738 C C . MET B 1 82 ? 9.484 16.531 3.766 1 98.69 82 MET B C 1
ATOM 1740 O O . MET B 1 82 ? 10.18 15.625 3.303 1 98.69 82 MET B O 1
ATOM 1744 N N . ALA B 1 83 ? 9.883 17.719 3.967 1 98.56 83 ALA B N 1
ATOM 1745 C CA . ALA B 1 83 ? 11.234 18.109 3.574 1 98.56 83 ALA B CA 1
ATOM 1746 C C . ALA B 1 83 ? 12.281 17.281 4.301 1 98.56 83 ALA B C 1
ATOM 1748 O O . ALA B 1 83 ? 13.266 16.844 3.699 1 98.56 83 ALA B O 1
ATOM 1749 N N . MET B 1 84 ? 12.078 17.062 5.527 1 98.69 84 MET B N 1
ATOM 1750 C CA . MET B 1 84 ? 13.023 16.281 6.328 1 98.69 84 MET B CA 1
ATOM 1751 C C . MET B 1 84 ? 13.039 14.828 5.895 1 98.69 84 MET B C 1
ATOM 1753 O O . MET B 1 84 ? 14.102 14.211 5.805 1 98.69 84 MET B O 1
ATOM 1757 N N . ALA B 1 85 ? 11.875 14.258 5.668 1 98.81 85 ALA B N 1
ATOM 1758 C CA . ALA B 1 85 ? 11.797 12.891 5.18 1 98.81 85 ALA B CA 1
ATOM 1759 C C . ALA B 1 85 ? 12.508 12.742 3.836 1 98.81 85 ALA B C 1
ATOM 1761 O O . ALA B 1 85 ? 13.258 11.781 3.625 1 98.81 85 ALA B O 1
ATOM 1762 N N . GLU B 1 86 ? 12.25 13.68 2.947 1 98.88 86 GLU B N 1
ATOM 1763 C CA . GLU B 1 86 ? 12.844 13.625 1.614 1 98.88 86 GLU B CA 1
ATOM 1764 C C . GLU B 1 86 ? 14.359 13.758 1.681 1 98.88 86 GLU B C 1
ATOM 1766 O O . GLU B 1 86 ? 15.086 13.031 0.995 1 98.88 86 GLU B O 1
ATOM 1771 N N . LYS B 1 87 ? 14.812 14.672 2.455 1 98.75 87 LYS B N 1
ATOM 1772 C CA . LYS B 1 87 ? 16.25 14.852 2.625 1 98.75 87 LYS B CA 1
ATOM 1773 C C . LYS B 1 87 ? 16.906 13.586 3.168 1 98.75 87 LYS B C 1
ATOM 1775 O O . LYS B 1 87 ? 17.953 13.164 2.674 1 98.75 87 LYS B O 1
ATOM 1780 N N . GLU B 1 88 ? 16.312 13.039 4.195 1 98.69 88 GLU B N 1
ATOM 1781 C CA . GLU B 1 88 ? 16.859 11.805 4.77 1 98.69 88 GLU B CA 1
ATOM 1782 C C . GLU B 1 88 ? 16.766 10.648 3.777 1 98.69 88 GLU B C 1
ATOM 1784 O O . GLU B 1 88 ? 17.688 9.836 3.682 1 98.69 88 GLU B O 1
ATOM 1789 N N . GLY B 1 89 ? 15.609 10.547 3.07 1 98.44 89 GLY B N 1
ATOM 1790 C CA . GLY B 1 89 ? 15.5 9.562 2.012 1 98.44 89 GLY B CA 1
ATOM 1791 C C . GLY B 1 89 ? 16.609 9.664 0.979 1 98.44 89 GLY B C 1
ATOM 1792 O O . GLY B 1 89 ? 17.203 8.648 0.601 1 98.44 89 GLY B O 1
ATOM 1793 N N . LEU B 1 90 ? 16.875 10.852 0.583 1 98.44 90 LEU B N 1
ATOM 1794 C CA . LEU B 1 90 ? 17.938 11.094 -0.375 1 98.44 90 LEU B CA 1
ATOM 1795 C C . LEU B 1 90 ? 19.281 10.617 0.176 1 98.44 90 LEU B C 1
ATOM 1797 O O . LEU B 1 90 ? 20.047 9.953 -0.529 1 98.44 90 LEU B O 1
ATOM 1801 N N . ARG B 1 91 ? 19.516 10.922 1.381 1 97.94 91 ARG B N 1
ATOM 1802 C CA . ARG B 1 91 ? 20.75 10.508 2.041 1 97.94 91 ARG B CA 1
ATOM 1803 C C . ARG B 1 91 ? 20.891 8.992 2.053 1 97.94 91 ARG B C 1
ATOM 1805 O O . ARG B 1 91 ? 22 8.453 1.976 1 97.94 91 ARG B O 1
ATOM 1812 N N . LYS B 1 92 ? 19.781 8.328 2.088 1 97.25 92 LYS B N 1
ATOM 1813 C CA . LYS B 1 92 ? 19.781 6.871 2.178 1 97.25 92 LYS B CA 1
ATOM 1814 C C . LYS B 1 92 ? 19.656 6.234 0.795 1 97.25 92 LYS B C 1
ATOM 1816 O O . LYS B 1 92 ? 19.453 5.027 0.679 1 97.25 92 LYS B O 1
ATOM 1821 N N . GLY B 1 93 ? 19.641 7.07 -0.251 1 96.5 93 GLY B N 1
ATOM 1822 C CA . GLY B 1 93 ? 19.766 6.516 -1.591 1 96.5 93 GLY B CA 1
ATOM 1823 C C . GLY B 1 93 ? 18.484 6.625 -2.396 1 96.5 93 GLY B C 1
ATOM 1824 O O . GLY B 1 93 ? 18.438 6.238 -3.566 1 96.5 93 GLY B O 1
ATOM 1825 N N . CYS B 1 94 ? 17.438 7.133 -1.811 1 98.12 94 CYS B N 1
ATOM 1826 C CA . CYS B 1 94 ? 16.219 7.359 -2.58 1 98.12 94 CYS B CA 1
ATOM 1827 C C . CYS B 1 94 ? 16.375 8.562 -3.5 1 98.12 94 CYS B C 1
ATOM 1829 O O . CYS B 1 94 ? 17.062 9.531 -3.16 1 98.12 94 CYS B O 1
ATOM 1831 N N . VAL B 1 95 ? 15.609 8.484 -4.633 1 98.25 95 VAL B N 1
ATOM 1832 C CA . VAL B 1 95 ? 15.711 9.602 -5.566 1 98.25 95 VAL B CA 1
ATOM 1833 C C . VAL B 1 95 ? 14.312 10.008 -6.039 1 98.25 95 VAL B C 1
ATOM 1835 O O . VAL B 1 95 ? 14.141 11.086 -6.609 1 98.25 95 VAL B O 1
ATOM 1838 N N . HIS B 1 96 ? 13.305 9.156 -5.863 1 98.69 96 HIS B N 1
ATOM 1839 C CA . HIS B 1 96 ? 11.914 9.43 -6.223 1 98.69 96 HIS B CA 1
ATOM 1840 C C . HIS B 1 96 ? 11.008 9.359 -5 1 98.69 96 HIS B C 1
ATOM 1842 O O . HIS B 1 96 ? 11.352 8.727 -4 1 98.69 96 HIS B O 1
ATOM 1848 N N . GLY B 1 97 ? 9.93 10.078 -5.066 1 98.88 97 GLY B N 1
ATOM 1849 C CA . GLY B 1 97 ? 8.898 9.992 -4.047 1 98.88 97 GLY B CA 1
ATOM 1850 C C . GLY B 1 97 ? 7.594 9.414 -4.562 1 98.88 97 GLY B C 1
ATOM 1851 O O . GLY B 1 97 ? 7.227 9.633 -5.719 1 98.88 97 GLY B O 1
ATOM 1852 N N . LEU B 1 98 ? 6.898 8.617 -3.783 1 98.94 98 LEU B N 1
ATOM 1853 C CA . LEU B 1 98 ? 5.57 8.078 -4.043 1 98.94 98 LEU B CA 1
ATOM 1854 C C . LEU B 1 98 ? 4.637 8.344 -2.867 1 98.94 98 LEU B C 1
ATOM 1856 O O . LEU B 1 98 ? 5.023 8.172 -1.71 1 98.94 98 LEU B O 1
ATOM 1860 N N . VAL B 1 99 ? 3.463 8.828 -3.139 1 98.88 99 VAL B N 1
ATOM 1861 C CA . VAL B 1 99 ? 2.445 8.977 -2.104 1 98.88 99 VAL B CA 1
ATOM 1862 C C . VAL B 1 99 ? 1.063 8.711 -2.697 1 98.88 99 VAL B C 1
ATOM 1864 O O . VAL B 1 99 ? 0.842 8.93 -3.893 1 98.88 99 VAL B O 1
ATOM 1867 N N . ASP B 1 100 ? 0.205 8.148 -1.924 1 98.69 100 ASP B N 1
ATOM 1868 C CA . ASP B 1 100 ? -1.213 8.18 -2.27 1 98.69 100 ASP B CA 1
ATOM 1869 C C . ASP B 1 100 ? -2.025 8.891 -1.189 1 98.69 100 ASP B C 1
ATOM 1871 O O . ASP B 1 100 ? -1.592 8.984 -0.04 1 98.69 100 ASP B O 1
ATOM 1875 N N . THR B 1 101 ? -3.084 9.477 -1.587 1 98.5 101 THR B N 1
ATOM 1876 C CA . THR B 1 101 ? -3.938 10.242 -0.688 1 98.5 101 THR B CA 1
ATOM 1877 C C . THR B 1 101 ? -5.391 10.203 -1.153 1 98.5 101 THR B C 1
ATOM 1879 O O . THR B 1 101 ? -5.664 9.938 -2.326 1 98.5 101 THR B O 1
ATOM 1882 N N . PHE B 1 102 ? -6.262 10.484 -0.252 1 98.12 102 PHE B N 1
ATOM 1883 C CA . PHE B 1 102 ? -7.676 10.523 -0.601 1 98.12 102 PHE B CA 1
ATOM 1884 C C . PHE B 1 102 ? -8.094 11.93 -1.021 1 98.12 102 PHE B C 1
ATOM 1886 O O . PHE B 1 102 ? -7.449 12.906 -0.645 1 98.12 102 PHE B O 1
ATOM 1893 N N . SER B 1 103 ? -9.203 12.016 -1.734 1 97.25 103 SER B N 1
ATOM 1894 C CA . SER B 1 103 ? -9.703 13.289 -2.252 1 97.25 103 SER B CA 1
ATOM 1895 C C . SER B 1 103 ? -10.133 14.211 -1.12 1 97.25 103 S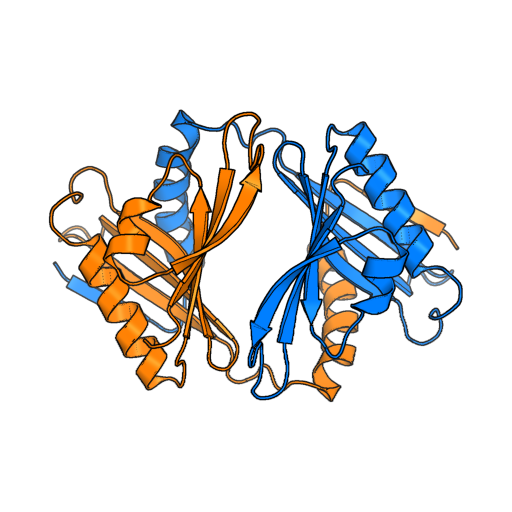ER B C 1
ATOM 1897 O O . SER B 1 103 ? -10.164 15.438 -1.288 1 97.25 103 SER B O 1
ATOM 1899 N N . PHE B 1 104 ? -10.508 13.641 0.001 1 95.12 104 PHE B N 1
ATOM 1900 C CA . PHE B 1 104 ? -10.945 14.461 1.122 1 95.12 104 PHE B CA 1
ATOM 1901 C C . PHE B 1 104 ? -9.766 14.852 2.004 1 95.12 104 PHE B C 1
ATOM 1903 O O . PHE B 1 104 ? -9.945 15.484 3.047 1 95.12 104 PHE B O 1
ATOM 1910 N N . GLN B 1 105 ? -8.516 14.469 1.564 1 95.44 105 GLN B N 1
ATOM 1911 C CA . GLN B 1 105 ? -7.305 14.758 2.32 1 95.44 105 GLN B CA 1
ATOM 1912 C C . GLN B 1 105 ? -6.477 15.852 1.645 1 95.44 105 GLN B C 1
ATOM 1914 O O . GLN B 1 105 ? -6.945 16.984 1.486 1 95.44 105 GLN B O 1
ATOM 1919 N N . ALA B 1 106 ? -5.305 15.508 1.291 1 91.69 106 ALA B N 1
ATOM 1920 C CA . ALA B 1 106 ? -4.32 16.562 1.104 1 91.69 106 ALA B CA 1
ATOM 1921 C C . ALA B 1 106 ? -3.734 16.531 -0.305 1 91.69 106 ALA B C 1
ATOM 1923 O O . ALA B 1 106 ? -2.529 16.719 -0.488 1 91.69 106 ALA B O 1
ATOM 1924 N N . LEU B 1 107 ? -4.574 16.391 -1.322 1 97.44 107 LEU B N 1
ATOM 1925 C CA . LEU B 1 107 ? -4.082 16.375 -2.695 1 97.44 107 LEU B CA 1
ATOM 1926 C C . LEU B 1 107 ? -3.383 17.688 -3.041 1 97.44 107 LEU B C 1
ATOM 1928 O O . LEU B 1 107 ? -2.229 17.672 -3.477 1 97.44 107 LEU B O 1
ATOM 1932 N N . PRO B 1 108 ? -3.93 18.828 -2.779 1 97.38 108 PRO B N 1
ATOM 1933 C CA . PRO B 1 108 ? -3.254 20.078 -3.111 1 97.38 108 PRO B CA 1
ATOM 1934 C C . PRO B 1 108 ? -1.937 20.266 -2.361 1 97.38 108 PRO B C 1
ATOM 1936 O O . PRO B 1 108 ? -1.002 20.875 -2.885 1 97.38 108 PRO B O 1
ATOM 1939 N N . PHE B 1 109 ? -1.909 19.75 -1.164 1 98.25 109 PHE B N 1
ATOM 1940 C CA . PHE B 1 109 ? -0.69 19.828 -0.367 1 98.25 109 PHE B CA 1
ATOM 1941 C C . PHE B 1 109 ? 0.466 19.125 -1.076 1 98.25 109 PHE B C 1
ATOM 1943 O O . PHE B 1 109 ? 1.549 19.703 -1.217 1 98.25 109 PHE B O 1
ATOM 1950 N N . TYR B 1 110 ? 0.22 17.906 -1.531 1 98.75 110 TYR B N 1
ATOM 1951 C CA . TYR B 1 110 ? 1.282 17.125 -2.158 1 98.75 110 TYR B CA 1
ATOM 1952 C C . TYR B 1 110 ? 1.682 17.734 -3.5 1 98.75 110 TYR B C 1
ATOM 1954 O O . TYR B 1 110 ? 2.854 17.688 -3.883 1 98.75 110 TYR B O 1
ATOM 1962 N N . GLU B 1 111 ? 0.703 18.25 -4.223 1 98.62 111 GLU B N 1
ATOM 1963 C CA . GLU B 1 111 ? 1.026 18.953 -5.461 1 98.62 111 GLU B CA 1
ATOM 1964 C C . GLU B 1 111 ? 1.94 20.141 -5.195 1 98.62 111 GLU B C 1
ATOM 1966 O O . GLU B 1 111 ? 2.895 20.375 -5.938 1 98.62 111 GLU B O 1
ATOM 1971 N N . LYS B 1 112 ? 1.683 20.891 -4.148 1 97.88 112 LYS B N 1
ATOM 1972 C CA . LYS B 1 112 ? 2.518 22.016 -3.75 1 97.88 112 LYS B CA 1
ATOM 1973 C C . LYS B 1 112 ? 3.918 21.562 -3.359 1 97.88 112 LYS B C 1
ATOM 1975 O O . LYS B 1 112 ? 4.891 22.297 -3.523 1 97.88 112 LYS B O 1
ATOM 1980 N N . GLN B 1 113 ? 3.994 20.344 -2.848 1 98.06 113 GLN B N 1
ATOM 1981 C CA . GLN B 1 113 ? 5.277 19.781 -2.453 1 98.06 113 GLN B CA 1
ATOM 1982 C C . GLN B 1 113 ? 6.043 19.25 -3.662 1 98.06 113 GLN B C 1
ATOM 1984 O O . GLN B 1 113 ? 7.117 18.656 -3.518 1 98.06 113 GLN B O 1
ATOM 1989 N N . GLY B 1 114 ? 5.52 19.328 -4.852 1 98.5 114 GLY B N 1
ATOM 1990 C CA . GLY B 1 114 ? 6.223 18.938 -6.062 1 98.5 114 GLY B CA 1
ATOM 1991 C C . GLY B 1 114 ? 5.812 17.578 -6.586 1 98.5 114 GLY B C 1
ATOM 1992 O O . GLY B 1 114 ? 6.41 17.062 -7.539 1 98.5 114 GLY B O 1
ATOM 1993 N N . TYR B 1 115 ? 4.824 16.984 -5.984 1 98.88 115 TYR B N 1
ATOM 1994 C CA . TYR B 1 115 ? 4.328 15.703 -6.469 1 98.88 115 TYR B CA 1
ATOM 1995 C C . TYR B 1 115 ? 3.371 15.898 -7.641 1 98.88 115 TYR B C 1
ATOM 1997 O O . TYR B 1 115 ? 2.576 16.844 -7.652 1 98.88 115 TYR B O 1
ATOM 2005 N N . ILE B 1 116 ? 3.436 14.922 -8.578 1 98.69 116 ILE B N 1
ATOM 2006 C CA . ILE B 1 116 ? 2.648 14.984 -9.797 1 98.69 116 ILE B CA 1
ATOM 2007 C C . ILE B 1 116 ? 1.622 13.852 -9.812 1 98.69 116 ILE B C 1
ATOM 2009 O O . ILE B 1 116 ? 1.972 12.688 -9.609 1 98.69 116 ILE B O 1
ATOM 2013 N N . LEU B 1 117 ? 0.406 14.156 -10.086 1 98.62 117 LEU B N 1
ATOM 2014 C CA . LEU B 1 117 ? -0.675 13.18 -10.148 1 98.62 117 LEU B CA 1
ATOM 2015 C C . LEU B 1 117 ? -0.449 12.188 -11.281 1 98.62 117 LEU B C 1
ATOM 2017 O O . LEU B 1 117 ? -0.199 12.586 -12.422 1 98.62 117 LEU B O 1
ATOM 2021 N N . GLN B 1 118 ? -0.542 10.898 -10.938 1 98.38 118 GLN B N 1
ATOM 2022 C CA . GLN B 1 118 ? -0.31 9.852 -11.922 1 98.38 118 GLN B CA 1
ATOM 2023 C C . GLN B 1 118 ? -1.606 9.117 -12.266 1 98.38 118 GLN B C 1
ATOM 2025 O O . GLN B 1 118 ? -1.827 8.734 -13.414 1 98.38 118 GLN B O 1
ATOM 2030 N N . MET B 1 119 ? -2.365 8.836 -11.258 1 97.75 119 MET B N 1
ATOM 2031 C CA . MET B 1 119 ? -3.588 8.055 -11.414 1 97.75 119 MET B CA 1
ATOM 2032 C C . MET B 1 119 ? -4.555 8.312 -10.258 1 97.75 119 MET B C 1
ATOM 2034 O O . MET B 1 119 ? -4.129 8.641 -9.148 1 97.75 119 MET B O 1
ATOM 2038 N N . SER B 1 120 ? -5.793 8.219 -10.578 1 98.38 120 SER B N 1
ATOM 2039 C CA . SER B 1 120 ? -6.855 8.281 -9.578 1 98.38 120 SER B CA 1
ATOM 2040 C C . SER B 1 120 ? -7.797 7.09 -9.688 1 98.38 120 SER B C 1
ATOM 2042 O O . SER B 1 120 ? -8.148 6.672 -10.789 1 98.38 120 SER B O 1
ATOM 2044 N N . LEU B 1 121 ? -8.125 6.562 -8.57 1 98.5 121 LEU B N 1
ATOM 2045 C CA . LEU B 1 121 ? -9.148 5.523 -8.508 1 98.5 121 LEU B CA 1
ATOM 2046 C C . LEU B 1 121 ? -10.477 6.094 -8.008 1 98.5 121 LEU B C 1
ATOM 2048 O O . LEU B 1 121 ? -10.531 6.691 -6.93 1 98.5 121 LEU B O 1
ATOM 2052 N N . PRO B 1 122 ? -11.523 5.938 -8.773 1 98 122 PRO B N 1
ATOM 2053 C CA . PRO B 1 122 ? -12.828 6.426 -8.305 1 98 122 PRO B CA 1
ATOM 2054 C C . PRO B 1 122 ? -13.406 5.566 -7.18 1 98 122 PRO B C 1
ATOM 2056 O O . PRO B 1 122 ? -13.023 4.406 -7.027 1 98 122 PRO B O 1
ATOM 2059 N N . ASP B 1 123 ? -14.344 6.199 -6.379 1 97.31 123 ASP B N 1
ATOM 2060 C CA . ASP B 1 123 ? -15.094 5.508 -5.34 1 97.31 123 ASP B CA 1
ATOM 2061 C C . ASP B 1 123 ? -14.164 4.754 -4.395 1 97.31 123 ASP B C 1
ATOM 2063 O O . ASP B 1 123 ? -14.398 3.582 -4.086 1 97.31 123 ASP B O 1
ATOM 2067 N N . PHE B 1 124 ? -13.109 5.457 -3.951 1 97.88 124 PHE B N 1
ATOM 2068 C CA . PHE B 1 124 ? -12.102 4.906 -3.051 1 97.88 124 PHE B CA 1
ATOM 2069 C C . PHE B 1 124 ? -11.805 5.879 -1.916 1 97.88 124 PHE B C 1
ATOM 2071 O O . PHE B 1 124 ? -11.484 7.043 -2.158 1 97.88 124 PHE B O 1
ATOM 2078 N N . PRO B 1 125 ? -11.773 5.43 -0.663 1 96.06 125 PRO B N 1
ATOM 2079 C CA . PRO B 1 125 ? -12.203 4.105 -0.215 1 96.06 125 PRO B CA 1
ATOM 2080 C C . PRO B 1 125 ? -13.711 4.004 -0.014 1 96.06 125 PRO B C 1
ATOM 2082 O O . PRO B 1 125 ? -14.188 3.094 0.666 1 96.06 125 PRO B O 1
ATOM 2085 N N . LYS B 1 126 ? -14.461 5.031 -0.468 1 95.81 126 LYS B N 1
ATOM 2086 C CA . LYS B 1 126 ? -15.922 5.066 -0.427 1 95.81 126 LYS B CA 1
ATOM 2087 C C . LYS B 1 126 ? -16.5 5.668 -1.709 1 95.81 126 LYS B C 1
ATOM 2089 O O . LYS B 1 126 ? -15.797 6.387 -2.43 1 95.81 126 LYS B O 1
ATOM 2094 N N . VAL B 1 127 ? -17.781 5.352 -1.955 1 95.44 127 VAL B N 1
ATOM 2095 C CA . VAL B 1 127 ? -18.469 5.934 -3.107 1 95.44 127 VAL B CA 1
ATOM 2096 C C . VAL B 1 127 ? -18.391 7.457 -3.031 1 95.44 127 VAL B C 1
ATOM 2098 O O . VAL B 1 127 ? -18.641 8.047 -1.974 1 95.44 127 VAL B O 1
ATOM 2101 N N . GLY B 1 128 ? -17.969 8.094 -4.109 1 96.75 128 GLY B N 1
ATOM 2102 C CA . GLY B 1 128 ? -17.938 9.547 -4.172 1 96.75 128 GLY B CA 1
ATOM 2103 C C . GLY B 1 128 ? -16.562 10.125 -3.846 1 96.75 128 GLY B C 1
ATOM 2104 O O . GLY B 1 128 ? -16.344 11.328 -4.004 1 96.75 128 GLY B O 1
ATOM 2105 N N . SER B 1 129 ? -15.695 9.359 -3.391 1 97.75 129 SER B N 1
ATOM 2106 C CA . SER B 1 129 ? -14.328 9.789 -3.111 1 97.75 129 SER B CA 1
ATOM 2107 C C . SER B 1 129 ? -13.344 9.188 -4.105 1 97.75 129 SER B C 1
ATOM 2109 O O . SER B 1 129 ? -13.734 8.406 -4.98 1 97.75 129 SER B O 1
ATOM 2111 N N . GLN B 1 130 ? -12.109 9.648 -4.055 1 98.44 130 GLN B N 1
ATOM 2112 C CA . GLN B 1 130 ? -11.062 9.117 -4.93 1 98.44 130 GLN B CA 1
ATOM 2113 C C . GLN B 1 130 ? -9.766 8.875 -4.16 1 98.44 130 GLN B C 1
ATOM 2115 O O . GLN B 1 130 ? -9.484 9.57 -3.184 1 98.44 130 GLN B O 1
ATOM 2120 N N . ARG B 1 131 ? -9.055 7.891 -4.562 1 98.62 131 ARG B N 1
ATOM 2121 C CA . ARG B 1 131 ? -7.652 7.75 -4.191 1 98.62 131 ARG B CA 1
ATOM 2122 C C . ARG B 1 131 ? -6.738 8.242 -5.309 1 98.62 131 ARG B C 1
ATOM 2124 O O . ARG B 1 131 ? -6.867 7.816 -6.457 1 98.62 131 ARG B O 1
ATOM 2131 N N . HIS B 1 132 ? -5.852 9.148 -4.949 1 98.88 132 HIS B N 1
ATOM 2132 C CA . HIS B 1 132 ? -4.902 9.734 -5.891 1 98.88 132 HIS B CA 1
ATOM 2133 C C . HIS B 1 132 ? -3.494 9.203 -5.656 1 98.88 132 HIS B C 1
ATOM 2135 O O . HIS B 1 132 ? -3.025 9.156 -4.516 1 98.88 132 HIS B O 1
ATOM 2141 N N . TYR B 1 133 ? -2.82 8.766 -6.711 1 98.88 133 TYR B N 1
ATOM 2142 C CA . TYR B 1 133 ? -1.407 8.398 -6.664 1 98.88 133 TYR B CA 1
ATOM 2143 C C . TYR B 1 133 ? -0.544 9.492 -7.285 1 98.88 133 TYR B C 1
ATOM 2145 O O . TYR B 1 133 ? -0.792 9.922 -8.414 1 98.88 133 TYR B O 1
ATOM 2153 N N . LEU B 1 134 ? 0.389 9.93 -6.543 1 98.88 134 LEU B N 1
ATOM 2154 C CA . LEU B 1 134 ? 1.282 10.992 -6.992 1 98.88 134 LEU B CA 1
ATOM 2155 C C . LEU B 1 134 ? 2.74 10.57 -6.844 1 98.88 134 LEU B C 1
ATOM 2157 O O . LEU B 1 134 ? 3.092 9.836 -5.922 1 98.88 134 LEU B O 1
ATOM 2161 N N . ILE B 1 135 ? 3.588 11.133 -7.711 1 98.81 135 ILE B N 1
ATOM 2162 C CA . ILE B 1 135 ? 5.016 10.867 -7.582 1 98.81 135 ILE B CA 1
ATOM 2163 C C . ILE B 1 135 ? 5.797 12.172 -7.648 1 98.81 135 ILE B C 1
ATOM 2165 O O . ILE B 1 135 ? 5.293 13.18 -8.156 1 98.81 135 ILE B O 1
ATOM 2169 N N . LYS B 1 136 ? 6.941 12.195 -7.09 1 98.75 136 LYS B N 1
ATOM 2170 C CA . LYS B 1 136 ? 7.992 13.195 -7.246 1 98.75 136 LYS B CA 1
ATOM 2171 C C . LYS B 1 136 ? 9.258 12.578 -7.828 1 98.75 136 LYS B C 1
ATOM 2173 O O . LYS B 1 136 ? 9.992 11.867 -7.129 1 98.75 136 LYS B O 1
ATOM 2178 N N . PRO B 1 137 ? 9.453 12.758 -9.133 1 96.56 137 PRO B N 1
ATOM 2179 C CA . PRO B 1 137 ? 10.539 12.055 -9.828 1 96.56 137 PRO B CA 1
ATOM 2180 C C . PRO B 1 137 ? 11.922 12.422 -9.289 1 96.56 137 PRO B C 1
ATOM 2182 O O . PRO B 1 137 ? 12.844 11.609 -9.344 1 96.56 137 PRO B O 1
ATOM 2185 N N . GLY B 1 138 ? 12.109 13.578 -8.797 1 97.06 138 GLY B N 1
ATOM 2186 C CA . GLY B 1 138 ? 13.367 14.016 -8.203 1 97.06 138 GLY B CA 1
ATOM 2187 C C . GLY B 1 138 ? 13.195 14.617 -6.82 1 97.06 138 GLY B C 1
ATOM 2188 O O . GLY B 1 138 ? 12.57 15.672 -6.672 1 97.06 138 GLY B O 1
ATOM 2189 N N . LEU B 1 139 ? 13.688 13.859 -5.82 1 96.75 139 LEU B N 1
ATOM 2190 C CA . LEU B 1 139 ? 13.641 14.375 -4.457 1 96.75 139 LEU B CA 1
ATOM 2191 C C . LEU B 1 139 ? 14.641 15.516 -4.27 1 96.75 139 LEU B C 1
ATOM 2193 O O . LEU B 1 139 ? 15.68 15.547 -4.922 1 96.75 139 LEU B O 1
#

Secondary structure (DSSP, 8-state):
-EEEEES---HHHHHHHHHHHHHHHTTT--GGG-EEEEEEEE-TTS-EEEEEEEEEETTEEEEEEEEE-GGGTTSSHHHHHHHHHHHHHHHTT--EEEEEEETTS-HHHHHHTT-EEEEEEES-SSTT-EEEEEEES--/-EEEEES---HHHHHHHHHHHHHHHTTT--GGG-EEEEEEEE-TTS-EEEEEEEEEETTEEEEEEEEE-GGGTTTTHHHHHHHHHHHHHHHTT--EEEEEEETTS-HHHHHHTT-EEEEEEES-SSTT-EEEEEEES--

Sequence (278 aa):
MDIQITHQVTEFDKEELLTGLRSYNAQFVDFSKNGQLGVYCRNESGEMVGGLIADRKGPWLCIDYLWVSESARNCGLGSKLMAMAEKEGLRKGCVHGLVDTFSFQALPFYEKQGYILQMSLPDFPKVGSQRHYLIKPGLMDIQITHQVTEFDKEELLTGLRSYNAQFVDFSKNGQLGVYCRNESGEMVGGLIADRKGPWLCIDYLWVSESARNCGLGSKLMAMAEKEGLRKGCVHGLVDTFSFQALPFYEKQGYILQMSLPDFPKVGSQRHYLIKPGL

Solvent-accessible surf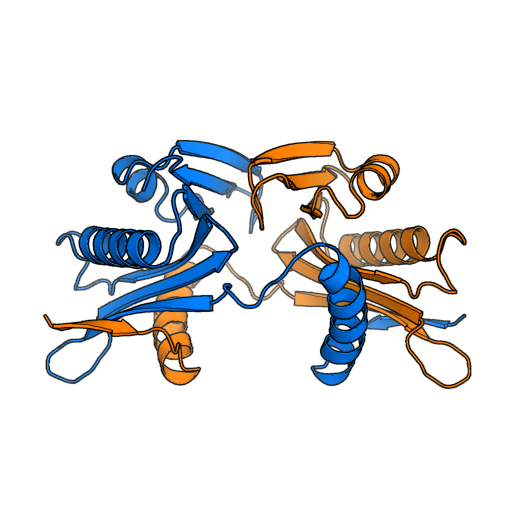ace area (backbone atoms only — not comparable to full-atom values): 14887 Å² total; per-residue (Å²): 128,53,72,45,79,41,69,70,75,45,71,66,59,49,48,57,46,46,52,55,43,50,60,62,46,53,79,80,47,79,66,79,81,38,44,49,38,28,34,39,30,31,49,96,87,65,48,74,42,29,35,34,37,30,38,36,38,47,35,28,33,34,49,74,44,76,36,60,37,81,91,49,53,96,69,53,48,70,58,49,49,50,52,51,51,45,53,51,33,40,75,73,57,21,40,27,37,36,38,64,44,38,66,90,60,53,55,70,58,43,45,74,71,59,30,43,84,72,49,72,41,76,32,24,61,34,83,88,34,25,32,37,35,30,34,19,79,71,102,128,53,72,45,78,40,70,70,74,46,71,67,59,49,48,57,48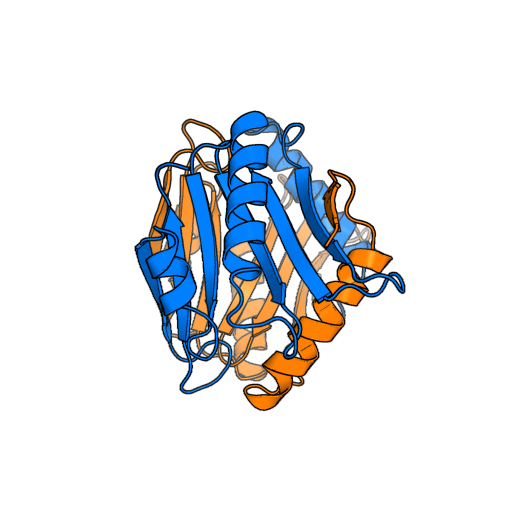,46,52,53,42,50,61,62,47,53,78,80,46,82,66,79,80,38,44,50,40,30,33,39,28,31,48,95,87,65,48,74,41,30,34,35,36,31,39,36,40,47,34,28,33,34,47,73,44,76,36,62,36,81,92,49,53,95,70,53,50,68,59,49,48,48,51,52,49,45,52,51,34,41,75,73,56,20,42,28,35,38,38,67,41,38,68,89,61,53,55,69,57,42,44,73,71,59,32,43,82,71,50,70,41,75,33,23,61,35,84,89,34,25,33,38,34,28,34,21,81,69,103

InterPro domains:
  IPR000182 GNAT domain [PF00583] (30-115)
  IPR000182 GNAT domain [PS51186] (1-139)
  IPR016181 Acyl-CoA N-acyltransferase [SSF55729] (8-125)

Organism: Salmonella typhimurium (strain SL1344) (NCBI:txid216597)